Protein AF-A0A9D7FH63-F1 (afdb_monomer)

Sequence (191 aa):
MFSPDSPLLLLQIGNLAITSNSIPSVLAIPAYLVVCIGLTVKNKVFRWSDFGLVLLAALPQVLLMPWVAGGTPSAFSIFMLAWPIMGFMAGYGAWRLAGNKPLQGWPWYRFGLLITLLLVVVDVGGAFMLSPAPGKIWQLGGAGFRDALVCAPPFFMLTFYLYLDCRSPLVFCSKRCRSANRCFYPRVQAD

Secondary structure (DSSP, 8-state):
---TTSPPEEEEETTEEEEGGGHHHHHHHHHHHHHHHHHHHHTT---THHHHHHHHHHHHHHHHHHHHSTT--SS--HHHHHHHHHHHHHHHHHHHHTT--TTTT--HHHHHHHHHHHHHHHHHHHHHHSPPPTT--EESS-SGGG-HHHHHHHHHHHHHHHHH-TTSTTS--SS-EEETTEE--------

Organism: NCBI:txid2954373

Structure (mmCIF, N/CA/C/O backbone):
data_AF-A0A9D7FH63-F1
#
_entry.id   AF-A0A9D7FH63-F1
#
loop_
_atom_site.group_PDB
_atom_site.id
_atom_site.type_symbol
_atom_site.label_atom_id
_atom_site.label_alt_id
_atom_site.label_comp_id
_atom_site.label_asym_id
_atom_site.label_entity_id
_atom_site.label_seq_id
_atom_site.pdbx_PDB_ins_code
_atom_site.Cartn_x
_atom_site.Cartn_y
_atom_site.Cartn_z
_atom_site.occupancy
_atom_site.B_iso_or_equiv
_atom_site.auth_seq_id
_atom_site.auth_comp_id
_atom_site.auth_asym_id
_atom_site.auth_atom_id
_atom_site.pdbx_PDB_model_num
ATOM 1 N N . MET A 1 1 ? 15.798 -12.502 -33.213 1.00 32.31 1 MET A N 1
ATOM 2 C CA . MET A 1 1 ? 15.795 -13.729 -32.391 1.00 32.31 1 MET A CA 1
ATOM 3 C C . MET A 1 1 ? 15.118 -13.366 -31.076 1.00 32.31 1 MET A C 1
ATOM 5 O O . MET A 1 1 ? 15.739 -12.711 -30.254 1.00 32.31 1 MET A O 1
ATOM 9 N N . PHE A 1 2 ? 13.812 -13.616 -30.952 1.00 37.38 2 PHE A N 1
ATOM 10 C CA . PHE A 1 2 ? 13.048 -13.287 -29.743 1.00 37.38 2 PHE A CA 1
ATOM 11 C C . PHE A 1 2 ? 13.198 -14.448 -28.760 1.00 37.38 2 PHE A C 1
ATOM 13 O O . PHE A 1 2 ? 12.815 -15.569 -29.082 1.00 37.38 2 PHE A O 1
ATOM 20 N N . SER A 1 3 ? 13.811 -14.198 -27.603 1.00 41.97 3 SER A N 1
ATOM 21 C CA . SER A 1 3 ? 13.846 -15.181 -26.520 1.00 41.97 3 SER A CA 1
ATOM 22 C C . SER A 1 3 ? 12.437 -15.281 -25.912 1.00 41.97 3 SER A C 1
ATOM 24 O O . SER A 1 3 ? 11.865 -14.230 -25.611 1.00 41.97 3 SER A O 1
ATOM 26 N N . PRO A 1 4 ? 11.865 -16.484 -25.720 1.00 48.75 4 PRO A N 1
ATOM 27 C CA . PRO A 1 4 ? 10.514 -16.672 -25.172 1.00 48.75 4 PRO A CA 1
ATOM 28 C C . PRO A 1 4 ? 10.332 -16.123 -23.742 1.00 48.75 4 PRO A C 1
ATOM 30 O O . PRO A 1 4 ? 9.200 -15.966 -23.298 1.00 48.75 4 PRO A O 1
ATOM 33 N N . ASP A 1 5 ? 11.426 -15.764 -23.062 1.00 56.88 5 ASP A N 1
ATOM 34 C CA . ASP A 1 5 ? 11.436 -15.214 -21.699 1.00 56.88 5 ASP A CA 1
ATOM 35 C C . ASP A 1 5 ? 11.519 -13.677 -21.635 1.00 56.88 5 ASP A C 1
ATOM 37 O O . ASP A 1 5 ? 11.601 -13.094 -20.552 1.00 56.88 5 ASP A O 1
ATOM 41 N N . SER A 1 6 ? 11.544 -12.985 -22.780 1.00 62.78 6 SER A N 1
ATOM 42 C CA . SER A 1 6 ? 11.584 -11.517 -22.795 1.00 62.78 6 SER A CA 1
ATOM 43 C C . SER A 1 6 ? 10.172 -10.946 -22.629 1.00 62.78 6 SER A C 1
ATOM 45 O O . SER A 1 6 ? 9.299 -11.270 -23.437 1.00 62.78 6 SER A O 1
ATOM 47 N N . PRO A 1 7 ? 9.916 -10.104 -21.610 1.00 68.44 7 PRO A N 1
ATOM 48 C CA . PRO A 1 7 ? 8.575 -9.605 -21.350 1.00 68.44 7 PRO A CA 1
ATOM 49 C C . PRO A 1 7 ? 8.069 -8.767 -22.527 1.00 68.44 7 PRO A C 1
ATOM 51 O O . PRO A 1 7 ? 8.770 -7.892 -23.039 1.00 68.44 7 PRO A O 1
ATOM 54 N N . LEU A 1 8 ? 6.837 -9.040 -22.953 1.00 80.75 8 LEU A N 1
ATOM 55 C CA . LEU A 1 8 ? 6.234 -8.389 -24.110 1.00 80.75 8 LEU A CA 1
ATOM 56 C C . LEU A 1 8 ? 5.862 -6.952 -23.732 1.00 80.75 8 LEU A C 1
ATOM 58 O O . LEU A 1 8 ? 5.099 -6.750 -22.789 1.00 80.75 8 LEU A O 1
ATOM 62 N N . LEU A 1 9 ? 6.414 -5.959 -24.431 1.00 82.75 9 LEU A N 1
ATOM 63 C CA . LEU A 1 9 ? 6.090 -4.548 -24.214 1.00 82.75 9 LEU A CA 1
ATOM 64 C C . LEU A 1 9 ? 4.648 -4.283 -24.671 1.00 82.75 9 LEU A C 1
ATOM 66 O O . LEU A 1 9 ? 4.325 -4.485 -25.838 1.00 82.75 9 LEU A O 1
ATOM 70 N N . LEU A 1 10 ? 3.789 -3.842 -23.751 1.00 84.38 10 LEU A N 1
ATOM 71 C CA . LEU A 1 10 ? 2.377 -3.551 -24.020 1.00 84.38 10 LEU A CA 1
ATOM 72 C C . LEU A 1 10 ? 2.145 -2.054 -24.231 1.00 84.38 10 LEU A C 1
ATOM 74 O O . LEU A 1 10 ? 1.406 -1.659 -25.128 1.00 84.38 10 LEU A O 1
ATOM 78 N N . LEU A 1 11 ? 2.765 -1.220 -23.394 1.00 84.94 11 LEU A N 1
ATOM 79 C CA . LEU A 1 11 ? 2.630 0.234 -23.442 1.00 84.94 11 LEU A CA 1
ATOM 80 C C . LEU A 1 11 ? 3.903 0.890 -22.907 1.00 84.94 11 LEU A C 1
ATOM 82 O O . LEU A 1 11 ? 4.494 0.394 -21.951 1.00 84.94 11 LEU A O 1
ATOM 86 N N . GLN A 1 12 ? 4.297 2.026 -23.477 1.00 85.12 12 GLN A N 1
ATOM 87 C CA . GLN A 1 12 ? 5.388 2.849 -22.964 1.00 85.12 12 GLN A CA 1
ATOM 88 C C . GLN A 1 12 ? 4.950 4.313 -22.894 1.00 85.12 12 GLN A C 1
ATOM 90 O O . GLN A 1 12 ? 4.426 4.858 -23.864 1.00 85.12 12 GLN A O 1
ATOM 95 N N . ILE A 1 13 ? 5.172 4.946 -21.744 1.00 81.88 13 ILE A N 1
ATOM 96 C CA . ILE A 1 13 ? 4.893 6.359 -21.487 1.00 81.88 13 ILE A CA 1
ATOM 97 C C . ILE A 1 13 ? 6.171 6.976 -20.912 1.00 81.88 13 ILE A C 1
ATOM 99 O O . ILE A 1 13 ? 6.503 6.785 -19.742 1.00 81.88 13 ILE A O 1
ATOM 103 N N . GLY A 1 14 ? 6.919 7.696 -21.752 1.00 80.25 14 GLY A N 1
ATOM 104 C CA . GLY A 1 14 ? 8.232 8.229 -21.384 1.00 80.25 14 GLY A CA 1
ATOM 105 C C . GLY A 1 14 ? 9.201 7.114 -20.974 1.00 80.25 14 GLY A C 1
ATOM 106 O O . GLY A 1 14 ? 9.468 6.196 -21.752 1.00 80.25 14 GLY A O 1
ATOM 107 N N . ASN A 1 15 ? 9.698 7.189 -19.736 1.00 76.69 15 ASN A N 1
ATOM 108 C CA . ASN A 1 15 ? 10.614 6.203 -19.154 1.00 76.69 15 ASN A CA 1
ATOM 109 C C . ASN A 1 15 ? 9.904 5.021 -18.476 1.00 76.69 15 ASN A C 1
ATOM 111 O O . ASN A 1 15 ? 10.587 4.125 -17.983 1.00 76.69 15 ASN A O 1
ATOM 115 N N . LEU A 1 16 ? 8.567 5.016 -18.431 1.00 79.38 16 LEU A N 1
ATOM 116 C CA . LEU A 1 16 ? 7.765 3.963 -17.817 1.00 79.38 16 LEU A CA 1
ATOM 117 C C . LEU A 1 16 ? 7.218 3.011 -18.883 1.00 79.38 16 LEU A C 1
ATOM 119 O O . LEU A 1 16 ? 6.583 3.439 -19.846 1.00 79.38 16 LEU A O 1
ATOM 123 N N . ALA A 1 17 ? 7.401 1.715 -18.675 1.00 84.69 17 ALA A N 1
ATOM 124 C CA . ALA A 1 17 ? 6.871 0.653 -19.510 1.00 84.69 17 ALA A CA 1
ATOM 125 C C . ALA A 1 17 ? 5.908 -0.249 -18.737 1.00 84.69 17 ALA A C 1
ATOM 127 O O . ALA A 1 17 ? 6.113 -0.584 -17.571 1.00 84.69 17 ALA A O 1
ATOM 128 N N . ILE A 1 18 ? 4.863 -0.686 -19.425 1.00 84.06 18 ILE A N 1
ATOM 129 C CA . ILE A 1 18 ? 3.970 -1.759 -19.010 1.00 84.06 18 ILE A CA 1
ATOM 130 C C . ILE A 1 18 ? 4.295 -2.940 -19.910 1.00 84.06 18 ILE A C 1
ATOM 132 O O . ILE A 1 18 ? 4.241 -2.828 -21.137 1.00 84.06 18 ILE A O 1
ATOM 136 N N . THR A 1 19 ? 4.630 -4.074 -19.307 1.00 86.19 19 THR A N 1
ATOM 137 C CA . THR A 1 19 ? 4.929 -5.303 -20.049 1.00 86.19 19 THR A CA 1
ATOM 138 C C . THR A 1 19 ? 4.001 -6.440 -19.631 1.00 86.19 19 THR A C 1
ATOM 140 O O . THR A 1 19 ? 3.184 -6.284 -18.721 1.00 86.19 19 THR A O 1
ATOM 143 N N . SER A 1 20 ? 4.148 -7.618 -20.236 1.00 83.81 20 SER A N 1
ATOM 144 C CA . SER A 1 20 ? 3.476 -8.844 -19.787 1.00 83.81 20 SER A CA 1
ATOM 145 C C . SER A 1 20 ? 3.689 -9.134 -18.293 1.00 83.81 20 SER A C 1
ATOM 147 O O . SER A 1 20 ? 2.774 -9.607 -17.622 1.00 83.81 20 SER A O 1
ATOM 149 N N . ASN A 1 21 ? 4.850 -8.775 -17.735 1.00 83.12 21 ASN A N 1
ATOM 150 C CA . ASN A 1 21 ? 5.145 -8.943 -16.308 1.00 83.12 21 ASN A CA 1
ATOM 151 C C . ASN A 1 21 ? 4.436 -7.911 -15.416 1.00 83.12 21 ASN A C 1
ATOM 153 O O . ASN A 1 21 ? 4.384 -8.095 -14.202 1.00 83.12 21 ASN A O 1
ATOM 157 N N . SER A 1 22 ? 3.881 -6.847 -15.997 1.00 83.56 22 SER A N 1
ATOM 158 C CA . SER A 1 22 ? 3.072 -5.844 -15.298 1.00 83.56 22 SER A CA 1
ATOM 159 C C . SER A 1 22 ? 1.592 -6.233 -15.215 1.00 83.56 22 SER A C 1
ATOM 161 O O . SER A 1 22 ? 0.865 -5.642 -14.421 1.00 83.56 22 SER A O 1
ATOM 163 N N . ILE A 1 23 ? 1.131 -7.226 -15.995 1.00 86.50 23 ILE A N 1
ATOM 164 C CA . ILE A 1 23 ? -0.287 -7.635 -16.044 1.00 86.50 23 ILE A CA 1
ATOM 165 C C . ILE A 1 23 ? -0.846 -7.949 -14.646 1.00 86.50 23 ILE A C 1
ATOM 167 O O . ILE A 1 23 ? -1.906 -7.411 -14.317 1.00 86.50 23 ILE A O 1
ATOM 171 N N . PRO A 1 24 ? -0.168 -8.740 -13.785 1.00 87.25 24 PRO A N 1
ATOM 172 C CA . PRO A 1 24 ? -0.674 -9.007 -12.441 1.00 87.25 24 PRO A CA 1
ATOM 173 C C . PRO A 1 24 ? -0.893 -7.727 -11.626 1.00 87.25 24 PRO A C 1
ATOM 175 O O . PRO A 1 24 ? -1.954 -7.569 -11.027 1.00 87.25 24 PRO A O 1
ATOM 178 N N . SER A 1 25 ? 0.054 -6.783 -11.651 1.00 86.94 25 SER A N 1
ATOM 179 C CA . SER A 1 25 ? -0.054 -5.507 -10.928 1.00 86.94 25 SER A CA 1
ATOM 180 C C . SER A 1 25 ? -1.165 -4.620 -11.501 1.00 86.94 25 SER A C 1
ATOM 182 O O . SER A 1 25 ? -1.972 -4.082 -10.741 1.00 86.94 25 SER A O 1
ATOM 184 N N . VAL A 1 26 ? -1.264 -4.522 -12.832 1.00 87.31 26 VAL A N 1
ATOM 185 C CA . VAL A 1 26 ? -2.288 -3.730 -13.540 1.00 87.31 26 VAL A CA 1
ATOM 186 C C . VAL A 1 26 ? -3.706 -4.234 -13.253 1.00 87.31 26 VAL A C 1
ATOM 188 O O . VAL A 1 26 ? -4.635 -3.433 -13.243 1.00 87.31 26 VAL A O 1
ATOM 191 N N . LEU A 1 27 ? -3.887 -5.528 -12.975 1.00 90.06 27 LEU A N 1
ATOM 192 C CA . LEU A 1 27 ? -5.182 -6.092 -12.576 1.00 90.06 27 LEU A CA 1
ATOM 193 C C . LEU A 1 27 ? -5.425 -6.015 -11.060 1.00 90.06 27 LEU A C 1
ATOM 195 O O . LEU A 1 27 ? -6.537 -5.702 -10.626 1.00 90.06 27 LEU A O 1
ATOM 199 N N . ALA A 1 28 ? -4.400 -6.281 -10.248 1.00 90.44 28 ALA A N 1
ATOM 200 C CA . ALA A 1 28 ? -4.517 -6.320 -8.793 1.00 90.44 28 ALA A CA 1
ATOM 201 C C . ALA A 1 28 ? -4.785 -4.934 -8.190 1.00 90.44 28 ALA A C 1
ATOM 203 O O . ALA A 1 28 ? -5.669 -4.798 -7.343 1.00 90.44 28 ALA A O 1
ATOM 204 N N . ILE A 1 29 ? -4.076 -3.893 -8.650 1.00 91.75 29 ILE A N 1
ATOM 205 C CA . ILE A 1 29 ? -4.220 -2.532 -8.114 1.00 91.75 29 ILE A CA 1
ATOM 206 C C . ILE A 1 29 ? -5.669 -2.027 -8.234 1.00 91.75 29 ILE A C 1
ATOM 208 O O . ILE A 1 29 ? -6.239 -1.661 -7.201 1.00 91.75 29 ILE A O 1
ATOM 212 N N . PRO A 1 30 ? -6.316 -2.021 -9.422 1.00 92.88 30 PRO A N 1
ATOM 213 C CA . PRO A 1 30 ? -7.704 -1.584 -9.536 1.00 92.88 30 PRO A CA 1
ATOM 214 C C . PRO A 1 30 ? -8.651 -2.418 -8.677 1.00 92.88 30 PRO A C 1
ATOM 216 O O . PRO A 1 30 ? -9.538 -1.852 -8.044 1.00 92.88 30 PRO A O 1
ATOM 219 N N . ALA A 1 31 ? -8.446 -3.737 -8.594 1.00 93.75 31 ALA A N 1
ATOM 220 C CA . ALA A 1 31 ? -9.272 -4.600 -7.755 1.00 93.75 31 ALA A CA 1
ATOM 221 C C . ALA A 1 31 ? -9.183 -4.203 -6.271 1.00 93.75 31 ALA A C 1
ATOM 223 O O . ALA A 1 31 ? -10.213 -4.018 -5.615 1.00 93.75 31 ALA A O 1
ATOM 224 N N . TYR A 1 32 ? -7.971 -3.995 -5.747 1.00 93.75 32 TYR A N 1
ATOM 225 C CA . TYR A 1 32 ? -7.765 -3.546 -4.367 1.00 93.75 32 TYR A CA 1
ATOM 226 C C . TYR A 1 32 ? -8.372 -2.168 -4.117 1.00 93.75 32 TYR A C 1
ATOM 228 O O . TYR A 1 32 ? -9.055 -1.978 -3.106 1.00 93.75 32 TYR A O 1
ATOM 236 N N . LEU A 1 33 ? -8.175 -1.223 -5.041 1.00 94.31 33 LEU A N 1
ATOM 237 C CA . LEU A 1 33 ? -8.741 0.119 -4.936 1.00 94.31 33 LEU A CA 1
ATOM 238 C C . LEU A 1 33 ? -10.269 0.079 -4.939 1.00 94.31 33 LEU A C 1
ATOM 240 O O . LEU A 1 33 ? -10.877 0.678 -4.059 1.00 94.31 33 LEU A O 1
ATOM 244 N N . VAL A 1 34 ? -10.902 -0.664 -5.848 1.00 95.62 34 VAL A N 1
ATOM 245 C CA . VAL A 1 34 ? -12.369 -0.780 -5.916 1.00 95.62 34 VAL A CA 1
ATOM 246 C C . VAL A 1 34 ? -12.935 -1.366 -4.625 1.00 95.62 34 VAL A C 1
ATOM 248 O O . VAL A 1 34 ? -13.874 -0.803 -4.059 1.00 95.62 34 VAL A O 1
ATOM 251 N N . VAL A 1 35 ? -12.347 -2.450 -4.112 1.00 94.69 35 VAL A N 1
ATOM 252 C CA . VAL A 1 35 ? -12.802 -3.076 -2.861 1.00 94.69 35 VAL A CA 1
ATOM 253 C C . VAL A 1 35 ? -12.627 -2.121 -1.680 1.00 94.69 35 VAL A C 1
ATOM 255 O O . VAL A 1 35 ? -13.570 -1.895 -0.916 1.00 94.69 35 VAL A O 1
ATOM 258 N N . CYS A 1 36 ? -11.446 -1.520 -1.530 1.00 94.25 36 CYS A N 1
ATOM 259 C CA . CYS A 1 36 ? -11.160 -0.646 -0.399 1.00 94.25 36 CYS A CA 1
ATOM 260 C C . CYS A 1 36 ? -11.975 0.655 -0.463 1.00 94.25 36 CYS A C 1
ATOM 262 O O . CYS A 1 36 ? -12.589 1.039 0.534 1.00 94.25 36 CYS A O 1
ATOM 264 N N . ILE A 1 37 ? -12.063 1.308 -1.627 1.00 94.44 37 ILE A N 1
ATOM 265 C CA . ILE A 1 37 ? -12.897 2.501 -1.837 1.00 94.44 37 ILE A CA 1
ATOM 266 C C . ILE A 1 37 ? -14.366 2.159 -1.577 1.00 94.44 37 ILE A C 1
ATOM 268 O O . ILE A 1 37 ? -15.006 2.827 -0.768 1.00 94.44 37 ILE A O 1
ATOM 272 N N . GLY A 1 38 ? -14.886 1.077 -2.161 1.00 95.19 38 GLY A N 1
ATOM 273 C CA . GLY A 1 38 ? -16.269 0.647 -1.950 1.00 95.19 38 GLY A CA 1
ATOM 274 C C . GLY A 1 38 ? -16.595 0.437 -0.469 1.00 95.19 38 GLY A C 1
ATOM 275 O O . GLY A 1 38 ? -17.613 0.928 0.022 1.00 95.19 38 GLY A O 1
ATOM 276 N N . LEU A 1 39 ? -15.699 -0.208 0.285 1.00 92.56 39 LEU A N 1
ATOM 277 C CA . LEU A 1 39 ? -15.862 -0.392 1.729 1.00 92.56 39 LEU A CA 1
ATOM 278 C C . LEU A 1 39 ? -15.706 0.913 2.525 1.00 92.56 39 LEU A C 1
ATOM 280 O O . LEU A 1 39 ? -16.451 1.117 3.488 1.00 92.56 39 LEU A O 1
ATOM 284 N N . THR A 1 40 ? -14.782 1.806 2.154 1.00 92.06 40 THR A N 1
ATOM 285 C CA . THR A 1 40 ? -14.630 3.108 2.833 1.00 92.06 40 THR A CA 1
ATOM 286 C C . THR A 1 40 ? -15.830 4.024 2.617 1.00 92.06 40 THR A C 1
ATOM 288 O O . THR A 1 40 ? -16.279 4.658 3.575 1.00 92.06 40 THR A O 1
ATOM 291 N N . VAL A 1 41 ? -16.395 4.047 1.409 1.00 92.94 41 VAL A N 1
ATOM 292 C CA . VAL A 1 41 ? -17.600 4.814 1.071 1.00 92.94 41 VAL A CA 1
ATOM 293 C C . VAL A 1 41 ? -18.823 4.214 1.760 1.00 92.94 41 VAL A C 1
ATOM 295 O O . VAL A 1 41 ? -19.516 4.926 2.488 1.00 92.94 41 VAL A O 1
ATOM 298 N N . LYS A 1 42 ? -19.040 2.895 1.636 1.00 93.12 42 LYS A N 1
ATOM 299 C CA . LYS A 1 42 ? -20.163 2.184 2.280 1.00 93.12 42 LYS A CA 1
ATOM 300 C C . LYS A 1 42 ? -20.220 2.437 3.788 1.00 93.12 42 LYS A C 1
ATOM 302 O O . LYS A 1 42 ? -21.299 2.621 4.342 1.00 93.12 42 LYS A O 1
ATOM 307 N N . ASN A 1 43 ? -19.064 2.457 4.450 1.00 88.62 43 ASN A N 1
ATOM 308 C CA . ASN A 1 43 ? -18.970 2.654 5.896 1.00 88.62 43 ASN A CA 1
ATOM 309 C C . ASN A 1 43 ? -18.737 4.119 6.311 1.00 88.62 43 ASN A C 1
ATOM 311 O O . ASN A 1 43 ? -18.511 4.372 7.493 1.00 88.62 43 ASN A O 1
ATOM 315 N N . LYS A 1 44 ? -18.793 5.078 5.372 1.00 88.38 44 LYS A N 1
ATOM 316 C CA . LYS A 1 44 ? -18.622 6.525 5.615 1.00 88.38 44 LYS A CA 1
ATOM 317 C C . LYS A 1 44 ? -17.315 6.893 6.333 1.00 88.38 44 LYS A C 1
ATOM 319 O O . LYS A 1 44 ? -17.282 7.791 7.170 1.00 88.38 44 LYS A O 1
ATOM 324 N N . VAL A 1 45 ? -16.229 6.194 6.014 1.00 89.62 45 VAL A N 1
ATOM 325 C CA . VAL A 1 45 ? -14.889 6.468 6.566 1.00 89.62 45 VAL A CA 1
ATOM 326 C C . VAL A 1 45 ? -13.903 7.000 5.527 1.00 89.62 45 VAL A C 1
ATOM 328 O O . VAL A 1 45 ? -12.758 7.267 5.881 1.00 89.62 45 VAL A O 1
ATOM 331 N N . PHE A 1 46 ? -14.328 7.149 4.270 1.00 88.56 46 PHE A N 1
ATOM 332 C CA . PHE A 1 46 ? -13.536 7.799 3.228 1.00 88.56 46 PHE A CA 1
ATOM 333 C C . PHE A 1 46 ? -13.283 9.267 3.587 1.00 88.56 46 PHE A C 1
ATOM 335 O O . PHE A 1 46 ? -14.212 9.980 3.977 1.00 88.56 46 PHE A O 1
ATOM 342 N N . ARG A 1 47 ? -12.036 9.728 3.463 1.00 89.50 47 ARG A N 1
ATOM 343 C CA . ARG A 1 47 ? -11.665 11.119 3.738 1.00 89.50 47 ARG A CA 1
ATOM 344 C C . ARG A 1 47 ? -10.752 11.642 2.644 1.00 89.50 47 ARG A C 1
ATOM 346 O O . ARG A 1 47 ? -9.722 11.047 2.379 1.00 89.50 47 ARG A O 1
ATOM 353 N N . TRP A 1 48 ? -11.053 12.811 2.088 1.00 89.25 48 TRP A N 1
ATOM 354 C CA . TRP A 1 48 ? -10.171 13.463 1.110 1.00 89.25 48 TRP A CA 1
ATOM 355 C C . TRP A 1 48 ? -8.780 13.787 1.671 1.00 89.25 48 TRP A C 1
ATOM 357 O O . TRP A 1 48 ? -7.795 13.747 0.941 1.00 89.25 48 TRP A O 1
ATOM 367 N N . SER A 1 49 ? -8.677 14.018 2.985 1.00 90.38 49 SER A N 1
ATOM 368 C CA . SER A 1 49 ? -7.394 14.177 3.681 1.00 90.38 49 SER A CA 1
ATOM 369 C C . SER A 1 49 ? -6.465 12.965 3.535 1.00 90.38 49 SER A C 1
ATOM 371 O O . SER A 1 49 ? -5.259 13.102 3.718 1.00 90.38 49 SER A O 1
ATOM 373 N N . ASP A 1 50 ? -7.008 11.786 3.215 1.00 89.94 50 ASP A N 1
ATOM 374 C CA . ASP A 1 50 ? -6.234 10.557 3.032 1.00 89.94 50 ASP A CA 1
ATOM 375 C C . ASP A 1 50 ? -5.277 10.676 1.838 1.00 89.94 50 ASP A C 1
ATOM 377 O O . ASP A 1 50 ? -4.154 10.189 1.921 1.00 89.94 50 ASP A O 1
ATOM 381 N N . PHE A 1 51 ? -5.643 11.414 0.783 1.00 90.19 51 PHE A N 1
ATOM 382 C CA . PHE A 1 51 ? -4.728 11.694 -0.330 1.00 90.19 51 PHE A CA 1
ATOM 383 C C . PHE A 1 51 ? -3.536 12.547 0.106 1.00 90.19 51 PHE A C 1
ATOM 385 O O . PHE A 1 51 ? -2.402 12.244 -0.254 1.00 90.19 51 PHE A O 1
ATOM 392 N N . GLY A 1 52 ? -3.770 13.572 0.932 1.00 91.62 52 GLY A N 1
ATOM 393 C CA . GLY A 1 52 ? -2.689 14.376 1.506 1.00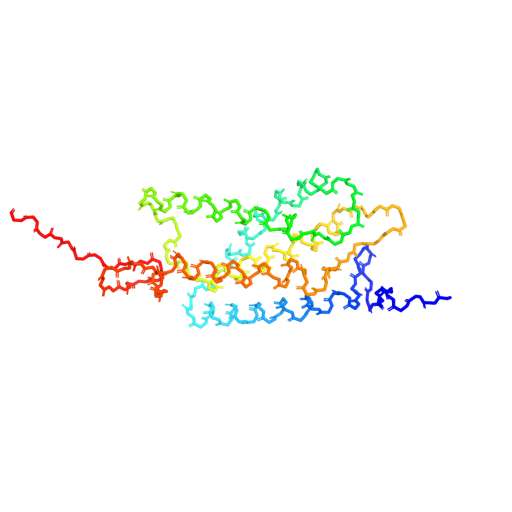 91.62 52 GLY A CA 1
ATOM 394 C C . GLY A 1 52 ? -1.743 13.530 2.360 1.00 91.62 52 GLY A C 1
ATOM 395 O O . GLY A 1 52 ? -0.529 13.667 2.252 1.00 91.62 52 GLY A O 1
ATOM 396 N N . LEU A 1 53 ? -2.288 12.596 3.146 1.00 90.38 53 LEU A N 1
ATOM 397 C CA . LEU A 1 53 ? -1.494 11.664 3.947 1.00 90.38 53 LEU A CA 1
ATOM 398 C C . LEU A 1 53 ? -0.652 10.721 3.076 1.00 90.38 53 LEU A C 1
ATOM 400 O O . LEU A 1 53 ? 0.518 10.508 3.384 1.00 90.38 53 LEU A O 1
ATOM 404 N N . VAL A 1 54 ? -1.217 10.198 1.982 1.00 92.44 54 VAL A N 1
ATOM 405 C CA . VAL A 1 54 ? -0.473 9.378 1.011 1.00 92.44 54 VAL A CA 1
ATOM 406 C C . VAL A 1 54 ? 0.676 10.170 0.401 1.00 92.44 54 VAL A C 1
ATOM 408 O O . VAL A 1 54 ? 1.796 9.673 0.379 1.00 92.44 54 VAL A O 1
ATOM 411 N N . LEU A 1 55 ? 0.429 11.399 -0.056 1.00 90.38 55 LEU A N 1
ATOM 412 C CA . LEU A 1 55 ? 1.465 12.230 -0.674 1.00 90.38 55 LEU A CA 1
ATOM 413 C C . LEU A 1 55 ? 2.585 12.577 0.315 1.00 90.38 55 LEU A C 1
ATOM 415 O O . LEU A 1 55 ? 3.761 12.460 -0.027 1.00 90.38 55 LEU A O 1
ATOM 419 N N . LEU A 1 56 ? 2.230 12.937 1.552 1.00 90.19 56 LEU A N 1
ATOM 420 C CA . LEU A 1 56 ? 3.202 13.209 2.615 1.00 90.19 56 LEU A CA 1
ATOM 421 C C . LEU A 1 56 ? 4.041 11.975 2.964 1.00 90.19 56 LEU A C 1
ATOM 423 O O . LEU A 1 56 ? 5.236 12.108 3.211 1.00 90.19 56 LEU A O 1
ATOM 427 N N . ALA A 1 57 ? 3.438 10.784 2.970 1.00 88.69 57 ALA A N 1
ATOM 428 C CA . ALA A 1 57 ? 4.148 9.532 3.223 1.00 88.69 57 ALA A CA 1
ATOM 429 C C . ALA A 1 57 ? 5.007 9.082 2.026 1.00 88.69 57 ALA A C 1
ATOM 431 O O . ALA A 1 57 ? 6.083 8.521 2.224 1.00 88.69 57 ALA A O 1
ATOM 432 N N . ALA A 1 58 ? 4.559 9.347 0.796 1.00 89.06 58 ALA A N 1
ATOM 433 C CA . ALA A 1 58 ? 5.265 8.976 -0.427 1.00 89.06 58 ALA A CA 1
ATOM 434 C C . ALA A 1 58 ? 6.515 9.831 -0.662 1.00 89.06 58 ALA A C 1
ATOM 436 O O . ALA A 1 58 ? 7.536 9.313 -1.110 1.00 89.06 5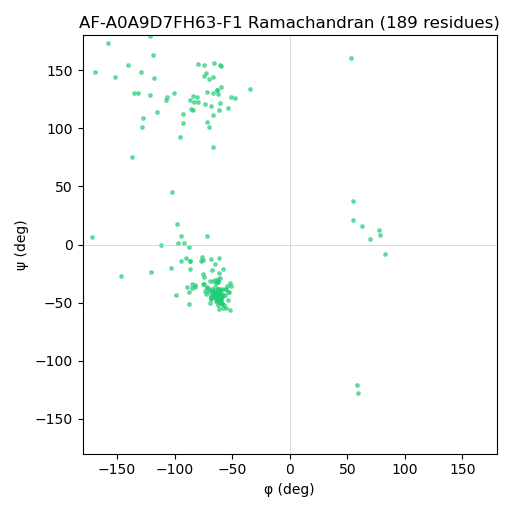8 ALA A O 1
ATOM 437 N N . LEU A 1 59 ? 6.452 11.126 -0.338 1.00 85.38 59 LEU A N 1
ATOM 438 C CA . LEU A 1 59 ? 7.532 12.082 -0.586 1.00 85.38 59 LEU A CA 1
ATOM 439 C C . LEU A 1 59 ? 8.907 11.627 -0.051 1.00 85.38 59 LEU A C 1
ATOM 441 O O . LEU A 1 59 ? 9.835 11.533 -0.854 1.00 85.38 59 LEU A O 1
ATOM 445 N N . PRO A 1 60 ? 9.084 11.304 1.248 1.00 83.06 60 PRO A N 1
ATOM 446 C CA . PRO A 1 60 ? 10.381 10.854 1.750 1.00 83.06 60 PRO A CA 1
ATOM 447 C C . PRO A 1 60 ? 10.818 9.539 1.099 1.00 83.06 60 PRO A C 1
ATOM 449 O O . PRO A 1 60 ? 12.005 9.329 0.876 1.00 83.06 60 PRO A O 1
ATOM 452 N N . GLN A 1 61 ? 9.872 8.665 0.756 1.00 84.50 61 GLN A N 1
ATOM 453 C CA . GLN A 1 61 ? 10.177 7.377 0.151 1.00 84.50 61 GLN A CA 1
ATOM 454 C C . GLN A 1 61 ? 10.740 7.544 -1.266 1.00 84.50 61 GLN A C 1
ATOM 456 O O . GLN A 1 61 ? 11.782 6.968 -1.569 1.00 84.50 61 GLN A O 1
ATOM 461 N N . VAL A 1 62 ? 10.118 8.387 -2.096 1.00 80.44 62 VAL A N 1
ATOM 462 C CA . VAL A 1 62 ? 10.604 8.701 -3.450 1.00 80.44 62 VAL A CA 1
ATOM 463 C C . VAL A 1 62 ? 11.949 9.436 -3.403 1.00 80.44 62 VAL A C 1
ATOM 465 O O . VAL A 1 62 ? 12.849 9.113 -4.172 1.00 80.44 62 VAL A O 1
ATOM 468 N N . LEU A 1 63 ? 12.141 10.367 -2.461 1.00 80.19 63 LEU A N 1
ATOM 469 C CA . LEU A 1 63 ? 13.408 11.098 -2.311 1.00 80.19 63 LEU A CA 1
ATOM 470 C C . LEU A 1 63 ? 14.577 10.211 -1.859 1.00 80.19 63 LEU A C 1
ATOM 472 O O . LEU A 1 63 ? 15.725 10.471 -2.217 1.00 80.19 63 LEU A O 1
ATOM 476 N N . LEU A 1 64 ? 14.300 9.167 -1.077 1.00 77.56 64 LEU A N 1
ATOM 477 C CA . LEU A 1 64 ? 15.314 8.224 -0.601 1.00 77.56 64 LEU A CA 1
ATOM 478 C C . LEU A 1 64 ? 15.583 7.084 -1.593 1.00 77.56 64 LEU A C 1
ATOM 480 O O . LEU A 1 64 ? 16.604 6.408 -1.469 1.00 77.56 64 LEU A O 1
ATOM 484 N N . MET A 1 65 ? 14.728 6.880 -2.603 1.00 74.50 65 MET A N 1
ATOM 485 C CA . MET A 1 65 ? 14.908 5.815 -3.596 1.00 74.50 65 MET A CA 1
ATOM 486 C C . MET A 1 65 ? 16.282 5.794 -4.288 1.00 74.50 65 MET A C 1
ATOM 488 O O . MET A 1 65 ? 16.809 4.692 -4.414 1.00 74.50 65 MET A O 1
ATOM 492 N N . PRO A 1 66 ? 16.915 6.918 -4.693 1.00 70.88 66 PRO A N 1
ATOM 493 C CA . PRO A 1 66 ? 18.260 6.887 -5.280 1.00 70.88 66 PRO A CA 1
ATOM 494 C C . PRO A 1 66 ? 19.302 6.206 -4.385 1.00 70.88 66 PRO A C 1
ATOM 496 O O . PRO A 1 66 ? 20.158 5.469 -4.868 1.00 70.88 66 PRO A O 1
ATOM 499 N N . TRP A 1 67 ? 19.205 6.439 -3.074 1.00 67.19 67 TRP A N 1
ATOM 500 C CA . TRP A 1 67 ? 20.130 5.914 -2.071 1.00 67.19 67 TRP A CA 1
ATOM 501 C C . TRP A 1 67 ? 19.884 4.432 -1.792 1.00 67.19 67 TRP A C 1
ATOM 503 O O . TRP A 1 67 ? 20.822 3.680 -1.543 1.00 67.19 67 TRP A O 1
ATOM 513 N N . VAL A 1 68 ? 18.620 4.009 -1.851 1.00 65.31 68 VAL A N 1
ATOM 514 C CA . VAL A 1 68 ? 18.205 2.633 -1.551 1.00 65.31 68 VAL A CA 1
ATOM 515 C C . VAL A 1 68 ? 18.336 1.720 -2.775 1.00 65.31 68 VAL A C 1
ATOM 517 O O . VAL A 1 68 ? 18.676 0.551 -2.626 1.00 65.31 68 VAL A O 1
ATOM 520 N N . ALA A 1 69 ? 18.106 2.234 -3.986 1.00 60.78 69 ALA A N 1
ATOM 521 C CA . ALA A 1 69 ? 18.084 1.447 -5.221 1.00 60.78 69 ALA A CA 1
ATOM 522 C C . ALA A 1 69 ? 19.475 1.036 -5.740 1.00 60.78 69 ALA A C 1
ATOM 524 O O . ALA A 1 69 ? 19.558 0.231 -6.670 1.00 60.78 69 ALA A O 1
ATOM 525 N N . GLY A 1 70 ? 20.561 1.584 -5.176 1.00 54.12 70 GLY A N 1
ATOM 526 C CA . GLY A 1 70 ? 21.942 1.186 -5.482 1.00 54.12 70 GLY A CA 1
ATOM 527 C C . GLY A 1 70 ? 22.321 1.240 -6.969 1.00 54.12 70 GLY A C 1
ATOM 528 O O . GLY A 1 70 ? 23.236 0.542 -7.393 1.00 54.12 70 GLY A O 1
ATOM 529 N N . GLY A 1 71 ? 21.588 2.005 -7.787 1.00 49.94 71 GLY A N 1
ATOM 530 C CA . GLY A 1 71 ? 21.768 2.058 -9.241 1.00 49.94 71 GLY A CA 1
ATOM 531 C C . GLY A 1 71 ? 21.344 0.797 -10.010 1.00 49.94 71 GLY A C 1
ATOM 532 O O . GLY A 1 71 ? 21.535 0.750 -11.225 1.00 49.94 71 GLY A O 1
ATOM 533 N N . THR A 1 72 ? 20.762 -0.221 -9.362 1.00 48.22 72 THR A N 1
ATOM 534 C CA . THR A 1 72 ? 20.297 -1.432 -10.058 1.00 48.22 72 THR A CA 1
ATOM 535 C C . THR A 1 72 ? 18.897 -1.232 -10.647 1.00 48.22 72 THR A C 1
ATOM 537 O O . THR A 1 72 ? 17.940 -1.069 -9.893 1.00 48.22 72 THR A O 1
ATOM 540 N N . PRO A 1 73 ? 18.731 -1.266 -11.982 1.00 48.06 73 PRO A N 1
ATOM 541 C CA . PRO A 1 73 ? 17.449 -1.050 -12.633 1.00 48.06 73 PRO A CA 1
ATOM 542 C C . PRO A 1 73 ? 16.825 -2.416 -12.893 1.00 48.06 73 PRO A C 1
ATOM 544 O O . PRO A 1 73 ? 17.111 -3.088 -13.891 1.00 48.06 73 PRO A O 1
ATOM 547 N N . SER A 1 74 ? 16.020 -2.828 -11.930 1.00 51.50 74 SER A N 1
ATOM 548 C CA . SER A 1 74 ? 14.997 -3.862 -12.028 1.00 51.50 74 SER A CA 1
ATOM 549 C C . SER A 1 74 ? 13.802 -3.358 -11.225 1.00 51.50 74 SER A C 1
ATOM 551 O O . SER A 1 74 ? 13.999 -2.534 -10.331 1.00 51.50 74 SER A O 1
ATOM 553 N N . ALA A 1 75 ? 12.592 -3.823 -11.553 1.00 53.03 75 ALA A N 1
ATOM 554 C CA . ALA A 1 75 ? 11.361 -3.507 -10.827 1.00 53.03 75 ALA A CA 1
ATOM 555 C C . ALA A 1 75 ? 11.614 -3.369 -9.321 1.00 53.03 75 ALA A C 1
ATOM 557 O O . ALA A 1 75 ? 12.331 -4.196 -8.742 1.00 53.03 75 ALA A O 1
ATOM 558 N N . PHE A 1 76 ? 11.074 -2.312 -8.711 1.00 59.69 76 PHE A N 1
ATOM 559 C CA . PHE A 1 76 ? 11.311 -2.043 -7.301 1.00 59.69 76 PHE A CA 1
ATOM 560 C C . PHE A 1 76 ? 10.957 -3.290 -6.494 1.00 59.69 76 PHE A C 1
ATOM 562 O O . PHE A 1 76 ? 9.825 -3.777 -6.516 1.00 59.69 76 PHE A O 1
ATOM 569 N N . SER A 1 77 ? 11.961 -3.858 -5.823 1.00 64.25 77 SER A N 1
ATOM 570 C CA . SER A 1 77 ? 11.743 -5.083 -5.065 1.00 64.25 77 SER A CA 1
ATOM 571 C C . SER A 1 77 ? 10.671 -4.849 -4.000 1.00 64.25 77 SER A C 1
ATOM 573 O O . SER A 1 77 ? 10.504 -3.733 -3.498 1.00 64.25 77 SER A O 1
ATOM 575 N N . ILE A 1 78 ? 9.980 -5.919 -3.597 1.00 64.75 78 ILE A N 1
ATOM 576 C CA . ILE A 1 78 ? 9.013 -5.855 -2.494 1.00 64.75 78 ILE A CA 1
ATOM 577 C C . ILE A 1 78 ? 9.617 -5.210 -1.249 1.00 64.75 78 ILE A C 1
ATOM 579 O O . ILE A 1 78 ? 8.953 -4.428 -0.583 1.00 64.75 78 ILE A O 1
ATOM 583 N N . PHE A 1 79 ? 10.903 -5.443 -0.992 1.00 65.69 79 PHE A N 1
ATOM 584 C CA . PHE A 1 79 ? 11.616 -4.816 0.108 1.00 65.69 79 PHE A CA 1
ATOM 585 C C . PHE A 1 79 ? 11.764 -3.303 -0.089 1.00 65.69 79 PHE A C 1
ATOM 587 O O . PHE A 1 79 ? 11.497 -2.561 0.846 1.00 65.69 79 PHE A O 1
ATOM 594 N N . MET A 1 80 ? 12.092 -2.819 -1.290 1.00 70.25 80 MET A N 1
ATOM 595 C CA . MET A 1 80 ? 12.242 -1.381 -1.564 1.00 70.25 80 MET A CA 1
ATOM 596 C C . MET A 1 80 ? 10.925 -0.601 -1.490 1.00 70.25 80 MET A C 1
ATOM 598 O O . MET A 1 80 ? 10.907 0.519 -0.974 1.00 70.25 80 MET A O 1
ATOM 602 N N . LEU A 1 81 ? 9.819 -1.178 -1.965 1.00 77.00 81 LEU A N 1
ATOM 603 C CA . LEU A 1 81 ? 8.521 -0.499 -1.907 1.00 77.00 81 LEU A CA 1
ATOM 604 C C . LEU A 1 81 ? 7.836 -0.657 -0.542 1.00 77.00 81 LEU A C 1
ATOM 606 O O . LEU A 1 81 ? 7.166 0.262 -0.073 1.00 77.00 81 LEU A O 1
ATOM 610 N N . ALA A 1 82 ? 7.996 -1.807 0.116 1.00 78.44 82 ALA A N 1
ATOM 611 C CA . ALA A 1 82 ? 7.260 -2.121 1.336 1.00 78.44 82 ALA A CA 1
ATOM 612 C C . ALA A 1 82 ? 8.001 -1.772 2.636 1.00 78.44 82 ALA A C 1
ATOM 614 O O . ALA A 1 82 ? 7.353 -1.754 3.684 1.00 78.44 82 ALA A O 1
ATOM 615 N N . TRP A 1 83 ? 9.315 -1.499 2.626 1.00 80.38 83 TRP A N 1
ATOM 616 C CA . TRP A 1 83 ? 10.068 -1.304 3.878 1.00 80.38 83 TRP A CA 1
ATOM 617 C C . TRP A 1 83 ? 9.520 -0.202 4.796 1.00 80.38 83 TRP A C 1
ATOM 619 O O . TRP A 1 83 ? 9.473 -0.462 6.002 1.00 80.38 83 TRP A O 1
ATOM 629 N N . PRO A 1 84 ? 9.024 0.965 4.328 1.00 81.06 84 PRO A N 1
ATOM 630 C CA . PRO A 1 84 ? 8.493 1.970 5.250 1.00 81.06 84 PRO A CA 1
ATOM 631 C C . PRO A 1 84 ? 7.192 1.511 5.888 1.00 81.06 84 PRO A C 1
ATOM 633 O O . PRO A 1 84 ? 6.922 1.816 7.045 1.00 81.06 84 PRO A O 1
ATOM 636 N N . ILE A 1 85 ? 6.406 0.719 5.156 1.00 86.94 85 ILE A N 1
ATOM 637 C CA . ILE A 1 85 ? 5.174 0.124 5.666 1.00 86.94 85 ILE A CA 1
ATOM 638 C C . ILE A 1 85 ? 5.510 -0.958 6.696 1.00 86.94 85 ILE A C 1
ATOM 640 O O . ILE A 1 85 ? 4.872 -1.014 7.745 1.00 86.94 85 ILE A O 1
ATOM 644 N N . MET A 1 86 ? 6.542 -1.775 6.458 1.00 85.75 86 MET A N 1
ATOM 645 C CA . MET A 1 86 ? 7.029 -2.741 7.450 1.00 85.75 86 MET A CA 1
ATOM 646 C C . MET A 1 86 ? 7.528 -2.042 8.719 1.00 85.75 86 MET A C 1
ATOM 648 O O . MET A 1 86 ? 7.137 -2.432 9.818 1.00 85.75 86 MET A O 1
ATOM 652 N N . GLY A 1 87 ? 8.326 -0.979 8.576 1.00 86.12 87 GLY A N 1
ATOM 653 C CA . GLY A 1 87 ? 8.796 -0.163 9.698 1.00 86.12 87 GLY A CA 1
ATOM 654 C C . GLY A 1 87 ? 7.641 0.465 10.478 1.00 86.12 87 GLY A C 1
ATOM 655 O O . GLY A 1 87 ? 7.603 0.383 11.706 1.00 86.12 87 GLY A O 1
ATOM 656 N N . PHE A 1 88 ? 6.643 1.003 9.772 1.00 87.56 88 PHE A N 1
ATOM 657 C CA . PHE A 1 88 ? 5.412 1.503 10.379 1.00 87.56 88 PHE A CA 1
ATOM 658 C C . PHE A 1 88 ? 4.658 0.410 11.143 1.00 87.56 88 PHE A C 1
ATOM 660 O O . PHE A 1 88 ? 4.247 0.640 12.276 1.00 87.56 88 PHE A O 1
ATOM 667 N N . MET A 1 89 ? 4.489 -0.780 10.562 1.00 86.25 89 MET A N 1
ATOM 668 C CA . MET A 1 89 ? 3.793 -1.902 11.202 1.00 86.25 89 MET A CA 1
ATOM 669 C C . MET A 1 89 ? 4.527 -2.390 12.454 1.00 86.25 89 MET A C 1
ATOM 671 O O . MET A 1 89 ? 3.885 -2.629 13.478 1.00 86.25 89 MET A O 1
ATOM 675 N N . ALA A 1 90 ? 5.858 -2.485 12.405 1.00 86.25 90 ALA A N 1
ATOM 676 C CA . ALA A 1 90 ? 6.681 -2.850 13.554 1.00 86.25 90 ALA A CA 1
ATOM 677 C C . ALA A 1 90 ? 6.586 -1.797 14.670 1.00 86.25 90 ALA A C 1
ATOM 679 O O . ALA A 1 90 ? 6.297 -2.133 15.820 1.00 86.25 90 ALA A O 1
ATOM 680 N N . GLY A 1 91 ? 6.742 -0.515 14.321 1.00 87.44 91 GLY A N 1
ATOM 681 C CA . GLY A 1 91 ? 6.597 0.597 15.259 1.00 87.44 91 GLY A CA 1
ATOM 682 C C . GLY A 1 91 ? 5.192 0.669 15.858 1.00 87.44 91 GLY A C 1
ATOM 683 O O . GLY A 1 91 ? 5.043 0.814 17.069 1.00 87.44 91 GLY A O 1
ATOM 684 N N . TYR A 1 92 ? 4.153 0.483 15.043 1.00 83.38 92 TYR A N 1
ATOM 685 C CA . TYR A 1 92 ? 2.768 0.412 15.503 1.00 83.38 92 TYR A CA 1
ATOM 686 C C . TYR A 1 92 ? 2.540 -0.771 16.449 1.00 83.38 92 TYR A C 1
ATOM 688 O O . TYR A 1 92 ? 1.872 -0.611 17.471 1.00 83.38 92 TYR A O 1
ATOM 696 N N . GLY A 1 93 ? 3.107 -1.940 16.140 1.00 80.56 93 GLY A N 1
ATOM 697 C CA . GLY A 1 93 ? 3.074 -3.118 17.004 1.00 80.56 93 GLY A CA 1
ATOM 698 C C . GLY A 1 93 ? 3.702 -2.839 18.370 1.00 80.56 93 GLY A C 1
ATOM 699 O O . GLY A 1 93 ? 3.048 -3.045 19.392 1.00 80.56 93 GLY A O 1
ATOM 700 N N . ALA A 1 94 ? 4.912 -2.275 18.402 1.00 84.44 94 ALA A N 1
ATOM 701 C CA . ALA A 1 94 ? 5.575 -1.868 19.645 1.00 84.44 94 ALA A CA 1
ATOM 702 C C . ALA A 1 94 ? 4.748 -0.829 20.427 1.00 84.44 94 ALA A C 1
ATOM 704 O O . ALA A 1 94 ? 4.544 -0.959 21.634 1.00 84.44 94 ALA A O 1
ATOM 705 N N . TRP A 1 95 ? 4.185 0.160 19.727 1.00 85.12 95 TRP A N 1
ATOM 706 C CA . TRP A 1 95 ? 3.323 1.187 20.316 1.00 85.12 95 TRP A CA 1
ATOM 707 C C . TRP A 1 95 ? 2.054 0.576 20.940 1.00 85.12 95 TRP A C 1
ATOM 709 O O . TRP A 1 95 ? 1.613 0.998 22.012 1.00 85.12 95 TRP A O 1
ATOM 719 N N . ARG A 1 96 ? 1.472 -0.447 20.302 1.00 76.69 96 ARG A N 1
ATOM 720 C CA . ARG A 1 96 ? 0.334 -1.212 20.837 1.00 76.69 96 ARG A CA 1
ATOM 721 C C . ARG A 1 96 ? 0.705 -2.037 22.063 1.00 76.69 96 ARG A C 1
ATOM 723 O O . ARG A 1 96 ? -0.098 -2.079 22.995 1.00 76.69 96 ARG A O 1
ATOM 730 N N . LEU A 1 97 ? 1.882 -2.663 22.075 1.00 78.75 97 LEU A N 1
ATOM 731 C CA . LEU A 1 97 ? 2.383 -3.410 23.236 1.00 78.75 97 LEU A CA 1
ATOM 732 C C . LEU A 1 97 ? 2.578 -2.494 24.452 1.00 78.75 97 LEU A C 1
ATOM 734 O O . LEU A 1 97 ? 2.291 -2.904 25.571 1.00 78.75 97 LEU A O 1
ATOM 738 N N . ALA A 1 98 ? 2.932 -1.224 24.233 1.00 83.12 98 ALA A N 1
ATOM 739 C CA . ALA A 1 98 ? 2.960 -0.195 25.275 1.00 83.12 98 ALA A CA 1
ATOM 740 C C . ALA A 1 98 ? 1.558 0.269 25.752 1.00 83.12 98 ALA A C 1
ATOM 742 O O . ALA A 1 98 ? 1.443 1.250 26.481 1.00 83.12 98 ALA A O 1
ATOM 743 N N . GLY A 1 99 ? 0.470 -0.383 25.321 1.00 75.38 99 GLY A N 1
ATOM 744 C CA . GLY A 1 99 ? -0.911 -0.102 25.745 1.00 75.38 99 GLY A CA 1
ATOM 745 C C . GLY A 1 99 ? -1.598 1.060 25.016 1.00 75.38 99 GLY A C 1
ATOM 746 O O . GLY A 1 99 ? -2.811 1.264 25.142 1.00 75.38 99 GLY A O 1
ATOM 747 N N . ASN A 1 100 ? -0.853 1.799 24.201 1.00 75.50 100 ASN A N 1
ATOM 748 C CA . ASN A 1 100 ? -1.349 2.947 23.458 1.00 75.50 100 ASN A CA 1
ATOM 749 C C . ASN A 1 100 ? -2.119 2.528 22.189 1.00 75.50 100 ASN A C 1
ATOM 751 O O . ASN A 1 100 ? -1.924 1.448 21.636 1.00 75.50 100 ASN A O 1
ATOM 755 N N . LYS A 1 101 ? -3.025 3.389 21.698 1.00 71.31 101 LYS A N 1
ATOM 756 C CA . LYS A 1 101 ? -3.924 3.078 20.563 1.00 71.31 101 LYS A CA 1
ATOM 757 C C . LYS A 1 101 ? -4.035 4.260 19.580 1.00 71.31 101 LYS A C 1
ATOM 759 O O . LYS A 1 101 ? -5.070 4.930 19.582 1.00 71.31 101 LYS A O 1
ATOM 764 N N . PRO A 1 102 ? -3.008 4.522 18.747 1.00 66.69 102 PRO A N 1
ATOM 765 C CA . PRO A 1 102 ? -2.941 5.730 17.914 1.00 66.69 102 PRO A CA 1
ATOM 766 C C . PRO A 1 102 ? -3.884 5.714 16.694 1.00 66.69 102 PRO A C 1
ATOM 768 O O . PRO A 1 102 ? -4.372 6.757 16.281 1.00 66.69 102 PRO A O 1
ATOM 771 N N . LEU A 1 103 ? -4.226 4.534 16.156 1.00 76.44 103 LEU A N 1
ATOM 772 C CA . LEU A 1 103 ? -5.130 4.376 14.999 1.00 76.44 103 LEU A CA 1
ATOM 773 C C . LEU A 1 103 ? -6.546 3.935 15.414 1.00 76.44 103 LEU A C 1
ATOM 775 O O . LEU A 1 103 ? -7.125 2.995 14.856 1.00 76.44 103 LEU A O 1
ATOM 779 N N . GLN A 1 104 ? -7.103 4.562 16.453 1.00 71.44 104 GLN A N 1
ATOM 780 C CA . GLN A 1 104 ? -8.483 4.282 16.864 1.00 71.44 104 GLN A CA 1
ATOM 781 C C . GLN A 1 104 ? -9.462 4.646 15.742 1.00 71.44 104 GLN A C 1
ATOM 783 O O . GLN A 1 104 ? -9.417 5.746 15.197 1.00 71.44 104 GLN A O 1
ATOM 788 N N . GLY A 1 105 ? -10.355 3.714 15.395 1.00 74.44 105 GLY A N 1
ATOM 789 C CA . GLY A 1 105 ? -11.354 3.934 14.346 1.00 74.44 105 GLY A CA 1
ATOM 790 C C . GLY A 1 105 ? -10.819 3.823 12.916 1.00 74.44 105 GLY A C 1
ATOM 791 O O . GLY A 1 105 ? -11.522 4.211 11.988 1.00 74.44 105 GLY A O 1
ATOM 792 N N . TRP A 1 106 ? -9.607 3.295 12.720 1.00 82.12 106 TRP A N 1
ATOM 793 C CA . TRP A 1 106 ? -9.072 2.980 11.395 1.00 82.12 106 TRP A CA 1
ATOM 794 C C . TRP A 1 106 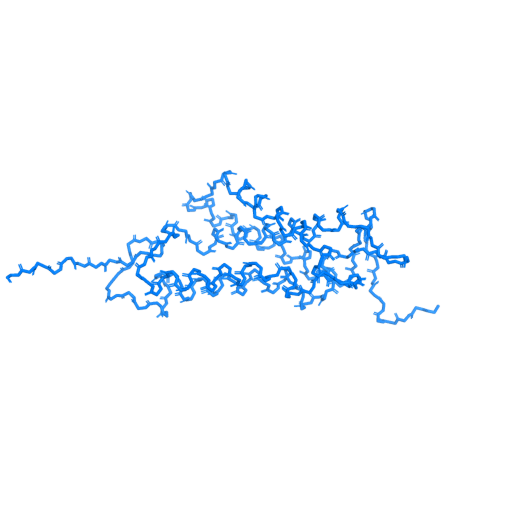? -9.379 1.525 11.028 1.00 82.12 106 TRP A C 1
ATOM 796 O O . TRP A 1 106 ? -8.737 0.622 11.564 1.00 82.12 106 TRP A O 1
ATOM 806 N N . PRO A 1 107 ? -10.357 1.266 10.147 1.00 86.88 107 PRO A N 1
ATOM 807 C CA . PRO A 1 107 ? -10.632 -0.088 9.696 1.00 86.88 107 PRO A CA 1
ATOM 808 C C . PRO A 1 107 ? -9.564 -0.574 8.711 1.00 86.88 107 PRO A C 1
ATOM 810 O O . PRO A 1 107 ? -8.968 0.226 7.983 1.00 86.88 107 PRO A O 1
ATOM 813 N N . TRP A 1 108 ? -9.391 -1.895 8.630 1.00 87.62 108 TRP A N 1
ATOM 814 C CA . TRP A 1 108 ? -8.402 -2.537 7.756 1.00 87.62 108 TRP A CA 1
ATOM 815 C C . TRP A 1 108 ? -8.518 -2.113 6.283 1.00 87.62 108 TRP A C 1
ATOM 817 O O . TRP A 1 108 ? -7.504 -1.931 5.624 1.00 87.62 108 TRP A O 1
ATOM 827 N N . TYR A 1 109 ? -9.729 -1.878 5.768 1.00 90.56 109 TYR A N 1
ATOM 828 C CA . TYR A 1 109 ? -9.939 -1.485 4.369 1.00 90.56 109 TYR A CA 1
ATOM 829 C C . TYR A 1 109 ? -9.560 -0.019 4.090 1.00 90.56 109 TYR A C 1
ATOM 831 O O . TYR A 1 109 ? -9.182 0.310 2.970 1.00 90.56 109 TYR A O 1
ATOM 839 N N . ARG A 1 110 ? -9.595 0.875 5.094 1.00 91.56 110 ARG A N 1
ATOM 840 C CA . ARG A 1 110 ? -9.041 2.238 4.952 1.00 91.56 110 ARG A CA 1
ATOM 841 C C . ARG A 1 110 ? -7.515 2.199 4.965 1.00 91.56 110 ARG A C 1
ATOM 843 O O . ARG A 1 110 ? -6.878 2.887 4.179 1.00 91.56 110 ARG A O 1
ATOM 850 N N . PHE A 1 111 ? -6.937 1.366 5.828 1.00 90.44 111 PHE A N 1
ATOM 851 C CA . PHE A 1 111 ? -5.497 1.119 5.843 1.00 90.44 111 PHE A CA 1
ATOM 852 C C . PHE A 1 111 ? -5.011 0.508 4.517 1.00 90.44 111 PHE A C 1
ATOM 854 O O . PHE A 1 111 ? -4.043 0.989 3.935 1.00 90.44 111 PHE A O 1
ATOM 861 N N . GLY A 1 112 ? -5.745 -0.477 3.992 1.00 91.81 112 GLY A N 1
ATOM 862 C CA . GLY A 1 112 ? -5.501 -1.087 2.686 1.00 91.81 112 GLY A CA 1
ATOM 863 C C . GLY A 1 112 ? -5.557 -0.098 1.526 1.00 91.81 112 GLY A C 1
ATOM 864 O O . GLY A 1 112 ? -4.671 -0.117 0.673 1.00 91.81 112 GLY A O 1
ATOM 865 N N . LEU A 1 113 ? -6.538 0.814 1.531 1.00 94.06 113 LEU A N 1
ATOM 866 C CA . LEU A 1 113 ? -6.622 1.902 0.552 1.00 94.06 113 LEU A CA 1
ATOM 867 C C . LEU A 1 113 ? -5.349 2.755 0.555 1.00 94.06 113 LEU A C 1
ATOM 869 O O . LEU A 1 113 ? -4.739 2.959 -0.490 1.00 94.06 113 LEU A O 1
ATOM 873 N N . LEU A 1 114 ? -4.943 3.222 1.737 1.00 93.50 114 LEU A N 1
ATOM 874 C CA . LEU A 1 114 ? -3.782 4.094 1.909 1.00 93.50 114 LEU A CA 1
ATOM 875 C C . LEU A 1 114 ? -2.480 3.414 1.488 1.00 93.50 114 LEU A C 1
ATOM 877 O O . LEU A 1 114 ? -1.681 4.031 0.795 1.00 93.50 114 LEU A O 1
ATOM 881 N N . ILE A 1 115 ? -2.284 2.145 1.854 1.00 92.62 115 ILE A N 1
ATOM 882 C CA . ILE A 1 115 ? -1.112 1.369 1.430 1.00 92.62 115 ILE A CA 1
ATOM 883 C C . ILE A 1 115 ? -1.091 1.182 -0.080 1.00 92.62 115 ILE A C 1
ATOM 885 O O . ILE A 1 115 ? -0.051 1.380 -0.698 1.00 92.62 115 ILE A O 1
ATOM 889 N N . THR A 1 116 ? -2.222 0.805 -0.677 1.00 93.44 116 THR A N 1
ATOM 890 C CA . THR A 1 116 ? -2.289 0.569 -2.125 1.00 93.44 116 THR A CA 1
ATOM 891 C C . THR A 1 116 ? -1.967 1.855 -2.880 1.00 93.44 116 THR A C 1
ATOM 893 O O . THR A 1 116 ? -1.134 1.843 -3.780 1.00 93.44 116 THR A O 1
ATOM 896 N N . LEU A 1 117 ? -2.563 2.979 -2.470 1.00 93.44 117 LEU A N 1
ATOM 897 C CA . LEU A 1 117 ? -2.275 4.289 -3.051 1.00 93.44 117 LEU A CA 1
ATOM 898 C C . LEU A 1 117 ? -0.816 4.705 -2.835 1.00 93.44 117 LEU A C 1
ATOM 900 O O . LEU A 1 117 ? -0.188 5.171 -3.777 1.00 93.44 117 LEU A O 1
ATOM 904 N N . LEU A 1 118 ? -0.265 4.509 -1.634 1.00 92.44 118 LEU A N 1
ATOM 905 C CA . LEU A 1 118 ? 1.135 4.813 -1.330 1.00 92.44 118 LEU A CA 1
ATOM 906 C C . LEU A 1 118 ? 2.086 4.036 -2.238 1.00 92.44 118 LEU A C 1
ATOM 908 O O . LEU A 1 118 ? 2.942 4.642 -2.871 1.00 92.44 118 LEU A O 1
ATOM 912 N N . LEU A 1 119 ? 1.908 2.719 -2.341 1.00 90.25 119 LEU A N 1
ATOM 913 C CA . LEU A 1 119 ? 2.739 1.865 -3.186 1.00 90.25 119 LEU A CA 1
ATOM 914 C C . LEU A 1 119 ? 2.655 2.294 -4.658 1.00 90.25 119 LEU A C 1
ATOM 916 O O . LEU A 1 119 ? 3.686 2.428 -5.303 1.00 90.25 119 LEU A O 1
ATOM 920 N N . VAL A 1 120 ? 1.455 2.588 -5.170 1.00 90.38 120 VAL A N 1
ATOM 921 C CA . VAL A 1 120 ? 1.271 3.069 -6.552 1.00 90.38 120 VAL A CA 1
ATOM 922 C C . VAL A 1 120 ? 1.953 4.418 -6.774 1.00 90.38 120 VAL A C 1
ATOM 924 O O . VAL A 1 120 ? 2.670 4.583 -7.757 1.00 90.38 120 VAL A O 1
ATOM 927 N N . VAL A 1 121 ? 1.755 5.383 -5.871 1.00 90.19 121 VAL A N 1
ATOM 928 C CA . VAL A 1 121 ? 2.370 6.716 -5.976 1.00 90.19 121 VAL A CA 1
ATOM 929 C C . VAL A 1 121 ? 3.890 6.616 -5.920 1.00 90.19 121 VAL A C 1
ATOM 931 O O . VAL A 1 121 ? 4.567 7.338 -6.642 1.00 90.19 121 VAL A O 1
ATOM 934 N N . VAL A 1 122 ? 4.432 5.726 -5.094 1.00 87.31 122 VAL A N 1
ATOM 935 C CA . VAL A 1 122 ? 5.876 5.530 -4.951 1.00 87.31 122 VAL A CA 1
ATOM 936 C C . VAL A 1 122 ? 6.472 4.813 -6.165 1.00 87.31 122 VAL A C 1
ATOM 938 O O . VAL A 1 122 ? 7.513 5.247 -6.648 1.00 87.31 122 VAL A O 1
ATOM 941 N N . ASP A 1 123 ? 5.815 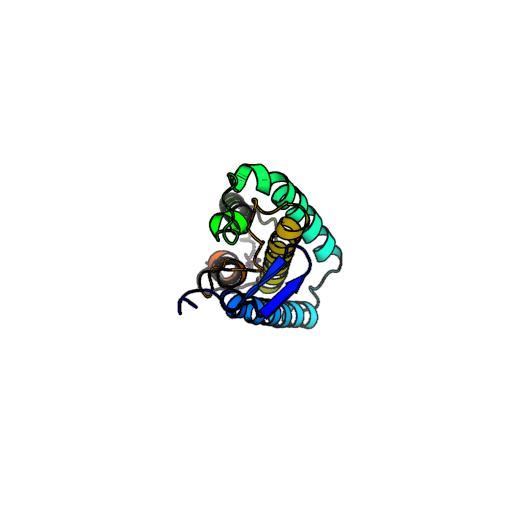3.779 -6.697 1.00 84.88 123 ASP A N 1
ATOM 942 C CA . ASP A 1 123 ? 6.261 3.064 -7.906 1.00 84.88 123 ASP A CA 1
ATOM 943 C C . ASP A 1 123 ? 6.279 3.996 -9.127 1.00 84.88 123 ASP A C 1
ATOM 945 O O . ASP A 1 123 ? 7.304 4.175 -9.788 1.00 84.88 123 ASP A O 1
ATOM 949 N N . VAL A 1 124 ? 5.152 4.674 -9.365 1.00 85.25 124 VAL A N 1
ATOM 950 C CA . VAL A 1 124 ? 4.979 5.609 -10.482 1.00 85.25 124 VAL A CA 1
ATOM 951 C C . VAL A 1 124 ? 5.850 6.852 -10.288 1.00 85.25 124 VAL A C 1
ATOM 953 O O . VAL A 1 124 ? 6.551 7.271 -11.206 1.00 85.25 124 VAL A O 1
ATOM 956 N N . GLY A 1 125 ? 5.839 7.437 -9.090 1.00 83.06 125 GLY A N 1
ATOM 957 C CA . GLY A 1 125 ? 6.622 8.625 -8.752 1.00 83.06 125 GLY A CA 1
ATOM 958 C C . GLY A 1 125 ? 8.123 8.380 -8.863 1.00 83.06 125 GLY A C 1
ATOM 959 O O . GLY A 1 125 ? 8.827 9.207 -9.439 1.00 83.06 125 GLY A O 1
ATOM 960 N N . GLY A 1 126 ? 8.603 7.221 -8.404 1.00 79.81 126 GLY A N 1
ATOM 961 C CA . GLY A 1 126 ? 9.986 6.789 -8.586 1.00 79.81 126 GLY A CA 1
ATOM 962 C C . GLY A 1 126 ? 10.365 6.689 -10.062 1.00 79.81 126 GLY A C 1
ATOM 963 O O . GLY A 1 126 ? 11.387 7.235 -10.468 1.00 79.81 126 GLY A O 1
ATOM 964 N N . ALA A 1 127 ? 9.512 6.079 -10.887 1.00 79.38 127 ALA A N 1
ATOM 965 C CA . ALA A 1 127 ? 9.764 5.956 -12.322 1.00 79.38 127 ALA A CA 1
ATOM 966 C C . AL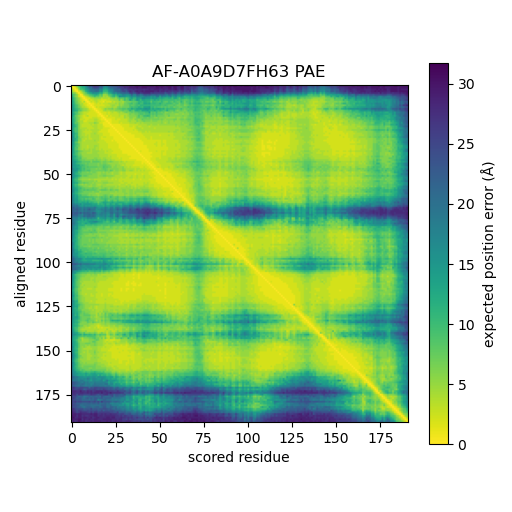A A 1 127 ? 9.796 7.303 -13.073 1.00 79.38 127 ALA A C 1
ATOM 968 O O . ALA A 1 127 ? 10.512 7.433 -14.067 1.00 79.38 127 ALA A O 1
ATOM 969 N N . PHE A 1 128 ? 9.037 8.305 -12.617 1.00 78.75 128 PHE A N 1
ATOM 970 C CA . PHE A 1 128 ? 9.053 9.650 -13.203 1.00 78.75 128 PHE A CA 1
ATOM 971 C C . PHE A 1 128 ? 10.208 10.521 -12.700 1.00 78.75 128 PHE A C 1
ATOM 973 O O . PHE A 1 128 ? 10.737 11.323 -13.467 1.00 78.75 128 PHE A O 1
ATOM 980 N N . MET A 1 129 ? 10.583 10.398 -11.425 1.00 77.44 129 MET A N 1
ATOM 981 C CA . MET A 1 129 ? 11.613 11.244 -10.811 1.00 77.44 129 MET A CA 1
ATOM 982 C C . MET A 1 129 ? 13.035 10.714 -11.008 1.00 77.44 129 MET A C 1
ATOM 984 O O . MET A 1 129 ? 13.990 11.483 -10.903 1.00 77.44 129 MET A O 1
ATOM 988 N N . LEU A 1 130 ? 13.194 9.420 -11.287 1.00 76.44 130 LEU A N 1
ATOM 989 C CA . LEU A 1 130 ? 14.498 8.787 -11.447 1.00 76.44 130 LEU A CA 1
ATOM 990 C C . LEU A 1 130 ? 14.758 8.484 -12.915 1.00 76.44 130 LEU A C 1
ATOM 992 O O . LEU A 1 130 ? 13.981 7.794 -13.571 1.00 76.44 130 LEU A O 1
ATOM 996 N N . SER A 1 131 ? 15.896 8.938 -13.428 1.00 75.00 131 SER A N 1
ATOM 997 C CA . SER A 1 131 ? 16.357 8.499 -14.743 1.00 75.00 131 SER A CA 1
ATOM 998 C C . SER A 1 131 ? 16.709 7.011 -14.686 1.00 75.00 131 SER A C 1
ATOM 1000 O O . SER A 1 131 ? 17.450 6.599 -13.786 1.00 75.00 131 SER A O 1
ATOM 1002 N N . PRO A 1 132 ? 16.208 6.184 -15.617 1.00 72.81 132 PRO A N 1
ATOM 1003 C CA . PRO A 1 132 ? 16.650 4.803 -15.701 1.00 72.81 132 PRO A CA 1
ATOM 1004 C C . PRO A 1 132 ? 18.133 4.759 -16.100 1.00 72.81 132 PRO A C 1
ATOM 1006 O O . PRO A 1 132 ? 18.656 5.688 -16.722 1.00 72.81 132 PRO A O 1
ATOM 1009 N N . ALA A 1 133 ? 18.826 3.672 -15.755 1.00 71.94 133 ALA A N 1
ATOM 1010 C CA . ALA A 1 133 ? 20.202 3.488 -16.211 1.00 71.94 133 ALA A CA 1
ATOM 1011 C C . ALA A 1 133 ? 20.275 3.439 -17.751 1.00 71.94 133 ALA A C 1
ATOM 1013 O O . ALA A 1 133 ? 19.299 3.031 -18.391 1.00 71.94 133 ALA A O 1
ATOM 1014 N N . PRO A 1 134 ? 21.425 3.798 -18.354 1.00 72.56 134 PRO A N 1
ATOM 1015 C CA . PRO A 1 134 ? 21.581 3.812 -19.805 1.00 72.56 134 PRO A CA 1
ATOM 1016 C C . PRO A 1 134 ? 21.144 2.488 -20.448 1.00 72.56 134 PRO A C 1
ATOM 1018 O O . PRO A 1 134 ? 21.590 1.413 -20.046 1.00 72.56 134 PRO A O 1
ATOM 1021 N N . GLY A 1 135 ? 20.247 2.573 -21.435 1.00 71.62 135 GLY A N 1
ATOM 1022 C CA . GLY A 1 135 ? 19.705 1.410 -22.147 1.00 71.62 135 GLY A CA 1
ATOM 1023 C C . GLY A 1 135 ? 18.612 0.632 -21.405 1.00 71.62 135 GLY A C 1
ATOM 1024 O O . GLY A 1 135 ? 18.221 -0.436 -21.874 1.00 71.62 135 GLY A O 1
ATOM 1025 N N . LYS A 1 136 ? 18.109 1.131 -20.267 1.00 73.69 136 LYS A N 1
ATOM 1026 C CA . LYS A 1 136 ? 17.003 0.515 -19.519 1.00 73.69 136 LYS A CA 1
ATOM 1027 C C . LYS A 1 136 ? 15.797 1.448 -19.422 1.00 73.69 136 LYS A C 1
ATOM 1029 O O . LYS A 1 136 ? 15.901 2.650 -19.637 1.00 73.69 136 LYS A O 1
ATOM 1034 N N . ILE A 1 137 ? 14.654 0.868 -19.075 1.00 75.38 137 ILE A N 1
ATOM 1035 C CA . ILE A 1 137 ? 13.384 1.563 -18.844 1.00 75.38 137 ILE A CA 1
ATOM 1036 C C . ILE A 1 137 ? 12.814 1.118 -17.499 1.00 75.38 137 ILE A C 1
ATOM 1038 O O . ILE A 1 137 ? 13.044 -0.020 -17.076 1.00 75.38 137 ILE A O 1
ATOM 1042 N N . TRP A 1 138 ? 12.092 2.005 -16.818 1.00 77.94 138 TRP A N 1
ATOM 1043 C CA . TRP A 1 138 ? 11.336 1.625 -15.629 1.00 77.94 138 TRP A CA 1
ATOM 1044 C C . TRP A 1 138 ? 10.122 0.814 -16.033 1.00 77.94 138 TRP A C 1
ATOM 1046 O O . TRP A 1 138 ? 9.538 1.041 -17.089 1.00 77.94 138 TRP A O 1
ATOM 1056 N N . GLN A 1 139 ? 9.726 -0.119 -15.181 1.00 75.88 139 GLN A N 1
ATOM 1057 C CA . GLN A 1 139 ? 8.573 -0.963 -15.431 1.00 75.88 139 GLN A CA 1
ATOM 1058 C C . GLN A 1 139 ? 7.556 -0.798 -14.303 1.00 75.88 139 GLN A C 1
ATOM 1060 O O . GLN A 1 139 ? 7.943 -0.905 -13.141 1.00 75.88 139 GLN A O 1
ATOM 1065 N N . LEU A 1 140 ? 6.289 -0.532 -14.651 1.00 77.75 140 LEU A N 1
ATOM 1066 C CA . LEU A 1 140 ? 5.191 -0.409 -13.683 1.00 77.75 140 LEU A CA 1
ATOM 1067 C C . LEU A 1 140 ? 4.872 -1.780 -13.102 1.00 77.75 140 LEU A C 1
ATOM 1069 O O . LEU A 1 140 ? 4.226 -2.604 -13.766 1.00 77.75 140 LEU A O 1
ATOM 1073 N N . GLY A 1 141 ? 5.361 -2.042 -11.898 1.00 69.88 141 GLY A N 1
ATOM 1074 C CA . GLY A 1 141 ? 5.588 -3.417 -11.484 1.00 69.88 141 GLY A CA 1
ATOM 1075 C C . GLY A 1 141 ? 6.443 -4.191 -12.502 1.00 69.88 141 GLY A C 1
ATOM 1076 O O . GLY A 1 141 ? 6.596 -3.852 -13.678 1.00 69.88 141 GLY A O 1
ATOM 1077 N N . GLY A 1 142 ? 7.040 -5.289 -12.083 1.00 65.50 142 GLY A N 1
ATOM 1078 C CA . GLY A 1 142 ? 7.800 -6.094 -13.036 1.00 65.50 142 GLY A CA 1
ATOM 1079 C C . GLY A 1 142 ? 8.292 -7.426 -12.542 1.00 65.50 142 GLY A C 1
ATOM 1080 O O . GLY A 1 142 ? 8.975 -8.122 -13.289 1.00 65.50 142 GLY A O 1
ATOM 1081 N N . ALA A 1 143 ? 7.884 -7.822 -11.339 1.00 68.44 143 ALA A N 1
ATOM 1082 C CA . ALA A 1 143 ? 8.130 -9.164 -10.832 1.00 68.44 143 ALA A CA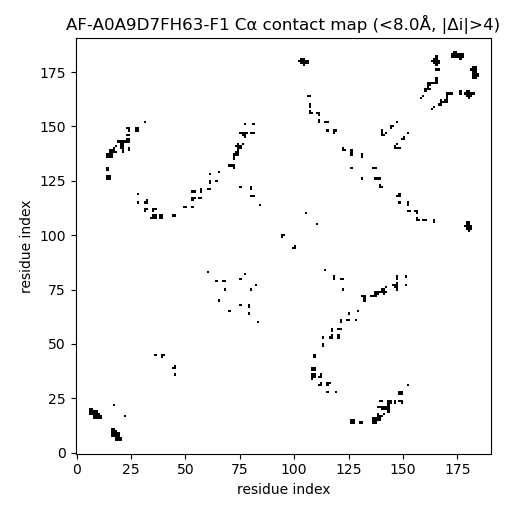 1
ATOM 1083 C C . ALA A 1 143 ? 6.919 -10.108 -11.007 1.00 68.44 143 ALA A C 1
ATOM 1085 O O . ALA A 1 143 ? 6.845 -11.148 -10.348 1.00 68.44 143 ALA A O 1
ATOM 1086 N N . GLY A 1 144 ? 5.958 -9.770 -11.879 1.00 79.00 144 GLY A N 1
ATOM 1087 C CA . GLY A 1 144 ? 4.773 -10.596 -12.120 1.00 79.00 144 GLY A CA 1
ATOM 1088 C C . GLY A 1 144 ? 3.966 -10.812 -10.838 1.00 79.00 144 GLY A C 1
ATOM 1089 O O . GLY A 1 144 ? 3.656 -9.873 -10.116 1.00 79.00 144 GLY A O 1
ATOM 1090 N N . PHE A 1 145 ? 3.660 -12.067 -10.504 1.00 76.69 145 PHE A N 1
ATOM 1091 C CA . PHE A 1 145 ? 2.957 -12.401 -9.257 1.00 76.69 145 PHE A CA 1
ATOM 1092 C C . PHE A 1 145 ? 3.778 -12.169 -7.983 1.00 76.69 145 PHE A C 1
ATOM 1094 O O . PHE A 1 145 ? 3.219 -12.212 -6.894 1.00 76.69 145 PHE A O 1
ATOM 1101 N N . ARG A 1 146 ? 5.093 -11.939 -8.087 1.00 76.12 146 ARG A N 1
ATOM 1102 C CA . ARG A 1 146 ? 5.952 -11.608 -6.936 1.00 76.12 146 ARG A CA 1
ATOM 1103 C C . ARG A 1 146 ? 6.066 -10.104 -6.703 1.00 76.12 146 ARG A C 1
ATOM 1105 O O . ARG A 1 146 ? 6.800 -9.676 -5.815 1.00 76.12 146 ARG A O 1
ATOM 1112 N N . ASP A 1 147 ? 5.380 -9.314 -7.517 1.00 79.88 147 ASP A N 1
ATOM 1113 C CA . ASP A 1 147 ? 5.469 -7.870 -7.482 1.00 79.88 147 ASP A CA 1
ATOM 1114 C C . ASP A 1 147 ? 4.907 -7.282 -6.186 1.00 79.88 147 ASP A C 1
ATOM 1116 O O . ASP A 1 147 ? 3.917 -7.764 -5.625 1.00 79.88 147 ASP A O 1
ATOM 1120 N N . ALA A 1 148 ? 5.547 -6.215 -5.708 1.00 80.75 148 ALA A N 1
ATOM 1121 C CA . ALA A 1 148 ? 5.147 -5.536 -4.484 1.00 80.75 148 ALA A CA 1
ATOM 1122 C C . ALA A 1 148 ? 3.703 -5.027 -4.577 1.00 80.75 148 ALA A C 1
ATOM 1124 O O . ALA A 1 148 ? 2.948 -5.147 -3.612 1.00 80.75 148 ALA A O 1
ATOM 1125 N N . LEU A 1 149 ? 3.298 -4.526 -5.748 1.00 86.12 149 LEU A N 1
ATOM 1126 C CA . LEU A 1 149 ? 1.956 -3.992 -5.985 1.00 86.12 149 LEU A CA 1
ATOM 1127 C C . LEU A 1 149 ? 0.877 -5.082 -5.937 1.00 86.12 149 LEU A C 1
ATOM 1129 O O . LEU A 1 149 ? -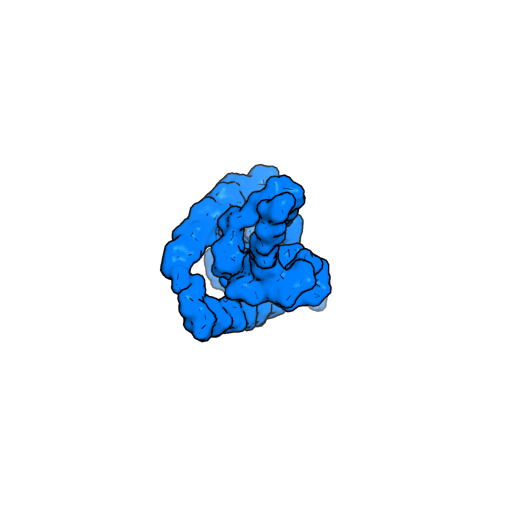0.285 -4.786 -5.662 1.00 86.12 149 LEU A O 1
ATOM 1133 N N . VAL A 1 150 ? 1.260 -6.344 -6.153 1.00 87.06 150 VAL A N 1
ATOM 1134 C CA . VAL A 1 150 ? 0.366 -7.504 -6.062 1.00 87.06 150 VAL A CA 1
ATOM 1135 C C . VAL A 1 150 ? 0.316 -8.035 -4.634 1.00 87.06 150 VAL A C 1
ATOM 1137 O O . VAL A 1 150 ? -0.770 -8.215 -4.085 1.00 87.06 150 VAL A O 1
ATOM 1140 N N . CYS A 1 151 ? 1.477 -8.277 -4.023 1.00 87.19 151 CYS A N 1
ATOM 1141 C CA . CYS A 1 151 ? 1.580 -9.022 -2.766 1.00 87.19 151 CYS A CA 1
ATOM 1142 C C . CYS A 1 151 ? 1.478 -8.150 -1.512 1.00 87.19 151 CYS A C 1
ATOM 1144 O O . CYS A 1 151 ? 0.913 -8.585 -0.507 1.00 87.19 151 CYS A O 1
ATOM 1146 N N . ALA A 1 152 ? 2.026 -6.934 -1.535 1.00 86.81 152 ALA A N 1
ATOM 1147 C CA . ALA A 1 152 ? 2.136 -6.122 -0.328 1.00 86.81 152 ALA A CA 1
ATOM 1148 C C . ALA A 1 152 ? 0.772 -5.631 0.195 1.00 86.81 152 ALA A C 1
ATOM 1150 O O . ALA A 1 152 ? 0.526 -5.795 1.394 1.00 86.81 152 ALA A O 1
ATOM 1151 N N . PRO A 1 153 ? -0.157 -5.104 -0.637 1.00 90.19 153 PRO A N 1
ATOM 1152 C CA . PRO A 1 153 ? -1.467 -4.687 -0.147 1.00 90.19 153 PRO A CA 1
ATOM 1153 C C . PRO A 1 153 ? -2.242 -5.787 0.602 1.00 90.19 153 PRO A C 1
ATOM 1155 O O . PRO A 1 153 ? -2.602 -5.548 1.758 1.00 90.19 153 PRO A O 1
ATOM 1158 N N . PRO A 1 154 ? -2.488 -6.991 0.037 1.00 89.88 154 PRO A N 1
ATOM 1159 C CA . PRO A 1 154 ? -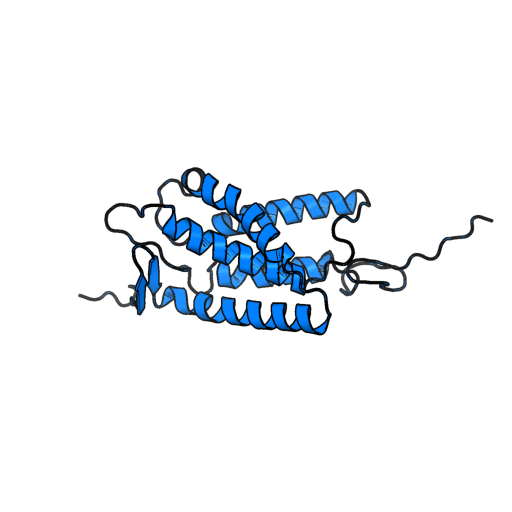3.225 -8.036 0.747 1.00 89.88 154 PRO A CA 1
ATOM 1160 C C . PRO A 1 154 ? -2.470 -8.530 1.979 1.00 89.88 154 PRO A C 1
ATOM 1162 O O . PRO A 1 154 ? -3.100 -8.755 3.012 1.00 89.88 154 PRO A O 1
ATOM 1165 N N . PHE A 1 155 ? -1.138 -8.626 1.923 1.00 89.69 155 PHE A N 1
ATOM 1166 C CA . PHE A 1 155 ? -0.330 -9.020 3.075 1.00 89.69 155 PHE A CA 1
ATOM 1167 C C . PHE A 1 155 ? -0.509 -8.061 4.261 1.00 89.69 155 PHE A C 1
ATOM 1169 O O . PHE A 1 155 ? -0.808 -8.495 5.378 1.00 89.69 155 PHE A O 1
ATOM 1176 N N . PHE A 1 156 ? -0.386 -6.751 4.035 1.00 89.50 156 PHE A N 1
ATOM 1177 C CA . PHE A 1 156 ? -0.541 -5.765 5.104 1.00 89.50 156 PHE A CA 1
ATOM 1178 C C . PHE A 1 156 ? -1.990 -5.612 5.558 1.00 89.50 156 PHE A C 1
ATOM 1180 O O . PHE A 1 156 ? -2.227 -5.461 6.756 1.00 89.50 156 PHE A O 1
ATOM 1187 N N . MET A 1 157 ? -2.961 -5.701 4.645 1.00 90.50 157 MET A N 1
ATOM 1188 C CA . MET A 1 157 ? -4.383 -5.705 4.999 1.00 90.50 157 MET A CA 1
ATOM 1189 C C . MET A 1 157 ? -4.729 -6.880 5.912 1.00 90.50 157 MET A C 1
ATOM 1191 O O . MET A 1 157 ? -5.365 -6.675 6.946 1.00 90.50 157 MET A O 1
ATOM 1195 N N . LEU A 1 158 ? -4.282 -8.090 5.563 1.00 89.00 158 LEU A N 1
ATOM 1196 C CA . LEU A 1 158 ? -4.492 -9.286 6.374 1.00 89.00 158 LEU A CA 1
ATOM 1197 C C . LEU A 1 158 ? -3.774 -9.177 7.711 1.00 89.00 158 LEU A C 1
ATOM 1199 O O . LEU A 1 158 ? -4.390 -9.437 8.734 1.00 89.00 158 LEU A O 1
ATOM 1203 N N . THR A 1 159 ? -2.517 -8.735 7.728 1.00 86.00 159 THR A N 1
ATOM 1204 C CA . THR A 1 159 ? -1.765 -8.552 8.978 1.00 86.00 159 THR A CA 1
ATOM 1205 C C . THR A 1 159 ? -2.466 -7.545 9.893 1.00 86.00 159 THR A C 1
ATOM 1207 O O . THR A 1 159 ? -2.640 -7.796 11.085 1.00 86.00 159 THR A O 1
ATOM 1210 N N . PHE A 1 160 ? -2.936 -6.425 9.340 1.00 85.00 160 PHE A N 1
ATOM 1211 C CA . PHE A 1 160 ? -3.670 -5.421 10.101 1.00 85.00 160 PHE A CA 1
ATOM 1212 C C . PHE A 1 160 ? -5.003 -5.957 10.616 1.00 85.00 160 PHE A C 1
ATOM 1214 O O . PHE A 1 160 ? -5.323 -5.785 11.788 1.00 85.00 160 PHE A O 1
ATOM 1221 N N . TYR A 1 161 ? -5.771 -6.639 9.770 1.00 84.25 161 TYR A N 1
ATOM 1222 C CA . TYR A 1 161 ? -7.028 -7.241 10.188 1.00 84.25 161 TYR A CA 1
ATOM 1223 C C . TYR A 1 161 ? -6.801 -8.288 11.281 1.00 84.25 161 TYR A C 1
ATOM 1225 O O . TYR A 1 161 ? -7.353 -8.163 12.368 1.00 84.25 161 TYR A O 1
ATOM 1233 N N . LEU A 1 162 ? -5.948 -9.277 11.014 1.00 82.56 162 LEU A N 1
ATOM 1234 C CA . LEU A 1 162 ? -5.745 -10.440 11.865 1.00 82.56 162 LEU A CA 1
ATOM 1235 C C . LEU A 1 162 ? -5.184 -10.074 13.236 1.00 82.56 162 LEU A C 1
ATOM 1237 O O . LEU A 1 162 ? -5.693 -10.576 14.233 1.00 82.56 162 LEU A O 1
ATOM 1241 N N . TYR A 1 163 ? -4.178 -9.205 13.295 1.00 76.19 163 TYR A N 1
ATOM 1242 C CA . TYR A 1 163 ? -3.454 -8.948 14.540 1.00 76.19 163 TYR A CA 1
ATOM 1243 C C . TYR A 1 163 ? -3.842 -7.640 15.226 1.00 76.19 163 TYR A C 1
ATOM 1245 O O . TYR A 1 163 ? -3.580 -7.477 16.417 1.00 76.19 163 TYR A O 1
ATOM 1253 N N . LEU A 1 164 ? -4.432 -6.686 14.499 1.00 74.69 164 LEU A N 1
ATOM 1254 C CA . LEU A 1 164 ? -4.608 -5.317 14.997 1.00 74.69 164 LEU A CA 1
ATOM 1255 C C . LEU A 1 164 ? -6.077 -4.877 15.056 1.00 74.69 164 LEU A C 1
ATOM 1257 O O . LEU A 1 164 ? -6.400 -4.000 15.876 1.00 74.69 164 LEU A O 1
ATOM 1261 N N . ASP A 1 165 ? -6.959 -5.498 14.261 1.00 75.44 165 ASP A N 1
ATOM 1262 C CA . ASP A 1 165 ? -8.401 -5.272 14.320 1.00 75.44 165 ASP A CA 1
ATOM 1263 C C . ASP A 1 165 ? -9.053 -6.133 15.394 1.00 75.44 165 ASP A C 1
ATOM 1265 O O . ASP A 1 165 ? -8.927 -7.350 15.444 1.00 75.44 165 ASP A O 1
ATOM 1269 N N . CYS A 1 166 ? -9.820 -5.475 16.253 1.00 73.69 166 CYS A N 1
ATOM 1270 C CA . CYS A 1 166 ? -10.516 -6.111 17.357 1.00 73.69 166 CYS A CA 1
ATOM 1271 C C . CYS A 1 166 ? -11.539 -7.156 16.870 1.00 73.69 166 CYS A C 1
ATOM 1273 O O . CYS A 1 166 ? -11.932 -8.035 17.632 1.00 73.69 166 CYS A O 1
ATOM 1275 N N . ARG A 1 167 ? -12.030 -7.008 15.628 1.00 73.25 167 ARG A N 1
ATOM 1276 C CA . ARG A 1 167 ? -13.032 -7.899 15.023 1.00 73.25 167 ARG A CA 1
ATOM 1277 C C . ARG A 1 167 ? -12.435 -9.224 14.556 1.00 73.25 167 ARG A C 1
ATOM 1279 O O . ARG A 1 167 ? -13.197 -10.134 14.241 1.00 73.25 167 ARG A O 1
ATOM 1286 N N . SER A 1 168 ? -11.109 -9.315 14.470 1.00 73.50 168 SER A N 1
ATOM 1287 C CA . SER A 1 168 ? -10.433 -10.555 14.119 1.00 73.50 168 SER A CA 1
ATOM 1288 C C . SER A 1 168 ? -10.549 -11.577 15.252 1.00 73.50 168 SER A C 1
ATOM 1290 O O . SER A 1 168 ? -10.421 -11.207 16.420 1.00 73.50 168 SER A O 1
ATOM 1292 N N . PRO A 1 169 ? -10.716 -12.872 14.924 1.00 66.88 169 PRO A N 1
ATOM 1293 C CA . PRO A 1 169 ? -10.725 -13.943 15.918 1.00 66.88 169 PRO A CA 1
ATOM 1294 C C . PRO A 1 169 ? -9.380 -14.114 16.644 1.00 66.88 169 PRO A C 1
ATOM 1296 O O . PRO A 1 169 ? -9.341 -14.746 17.694 1.00 66.88 169 PRO A O 1
ATOM 1299 N N . LEU A 1 170 ? -8.284 -13.567 16.105 1.00 66.31 170 LEU A N 1
ATOM 1300 C CA . LEU A 1 170 ? -6.941 -13.688 16.685 1.00 66.31 170 LEU A CA 1
ATOM 1301 C C . LEU A 1 170 ? -6.599 -12.562 17.674 1.00 66.31 170 LEU A C 1
ATOM 1303 O O . LEU A 1 170 ? -5.611 -12.666 18.400 1.00 66.31 170 LEU A O 1
ATOM 1307 N N . VAL A 1 171 ? -7.401 -11.493 17.738 1.00 66.50 171 VAL A N 1
ATOM 1308 C CA . VAL A 1 171 ? -7.212 -10.425 18.727 1.00 66.50 171 VAL A CA 1
ATOM 1309 C C . VAL A 1 171 ? -8.064 -10.729 19.953 1.00 66.50 171 VAL A C 1
ATOM 1311 O O . VAL A 1 171 ? -9.290 -10.655 19.905 1.00 66.50 171 VAL A O 1
ATOM 1314 N N . PHE A 1 172 ? -7.416 -11.023 21.083 1.00 54.34 172 PHE A N 1
ATOM 1315 C CA . PHE A 1 172 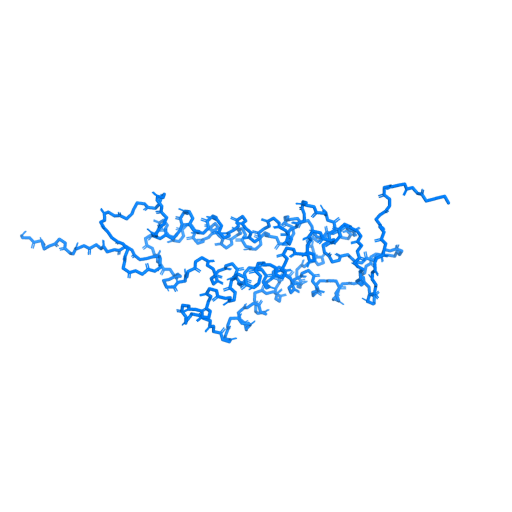? -8.087 -11.238 22.368 1.00 54.34 172 PHE A CA 1
ATOM 1316 C C . PHE A 1 172 ? -8.746 -9.940 22.882 1.00 54.34 172 PHE A C 1
ATOM 1318 O O . PHE A 1 172 ? -8.193 -9.209 23.705 1.00 54.34 172 PHE A O 1
ATOM 1325 N N . CYS A 1 173 ? -9.962 -9.640 22.424 1.00 61.81 173 CYS A N 1
ATOM 1326 C CA . CYS A 1 173 ? -10.878 -8.757 23.145 1.00 61.81 173 CYS A CA 1
ATOM 1327 C C . CYS A 1 173 ? -11.679 -9.588 24.144 1.00 61.81 173 CYS A C 1
ATOM 1329 O O . CYS A 1 173 ? -12.387 -10.505 23.745 1.00 61.81 173 CYS A O 1
ATOM 1331 N N . SER A 1 174 ? -11.642 -9.233 25.432 1.00 53.59 174 SER A N 1
ATOM 1332 C CA . SER A 1 174 ? -12.231 -10.093 26.465 1.00 53.59 174 SER A CA 1
ATOM 1333 C C . SER A 1 174 ? -13.742 -10.318 26.325 1.00 53.59 174 SER A C 1
ATOM 1335 O O . SER A 1 174 ? -14.191 -11.387 26.720 1.00 53.59 174 SER A O 1
ATOM 1337 N N . LYS A 1 175 ? -14.538 -9.364 25.790 1.00 52.34 175 LYS A N 1
ATOM 1338 C CA . LYS A 1 175 ? -16.011 -9.535 25.705 1.00 52.34 175 LYS A CA 1
ATOM 1339 C C . LYS A 1 175 ? -16.762 -8.914 24.507 1.00 52.34 175 LYS A C 1
ATOM 1341 O O . LYS A 1 175 ? -17.822 -9.433 24.173 1.00 52.34 175 LYS A O 1
ATOM 1346 N N . ARG A 1 176 ? -16.308 -7.825 23.854 1.00 65.00 176 ARG A N 1
ATOM 1347 C CA . ARG A 1 176 ? -16.970 -7.245 22.645 1.00 65.00 176 ARG A CA 1
ATOM 1348 C C . ARG A 1 176 ? -16.122 -6.175 21.946 1.00 65.00 176 ARG A C 1
ATOM 1350 O O . ARG A 1 176 ? -15.449 -5.400 22.618 1.00 65.00 176 ARG A O 1
ATOM 1357 N N . CYS A 1 177 ? -16.221 -6.044 20.622 1.00 68.25 177 CYS A N 1
ATOM 1358 C CA . CYS A 1 177 ? -15.740 -4.856 19.900 1.00 68.25 177 CYS A CA 1
ATOM 1359 C C . CYS A 1 177 ? -16.743 -3.710 19.980 1.00 68.25 177 CYS A C 1
ATOM 1361 O O . CYS A 1 177 ? -17.891 -3.866 19.573 1.00 68.25 177 CYS A O 1
ATOM 1363 N N . ARG A 1 178 ? -16.295 -2.529 20.411 1.00 68.38 178 ARG A N 1
ATOM 1364 C CA . ARG A 1 178 ? -17.088 -1.291 20.355 1.00 68.38 178 ARG A CA 1
ATOM 1365 C C . ARG A 1 178 ? -16.979 -0.594 18.993 1.00 68.38 178 ARG A C 1
ATOM 1367 O O . ARG A 1 178 ? -17.952 -0.027 18.515 1.00 68.38 178 ARG A O 1
ATOM 1374 N N . SER A 1 179 ? -15.800 -0.613 18.374 1.00 66.00 179 SER A N 1
ATOM 1375 C CA . SER A 1 179 ? -15.523 -0.031 17.049 1.00 66.00 179 SER A CA 1
ATOM 1376 C C . SER A 1 179 ? -14.292 -0.704 16.438 1.00 66.00 179 SER A C 1
ATOM 1378 O O . SER A 1 179 ? -13.625 -1.455 17.144 1.00 66.00 179 SER A O 1
ATOM 1380 N N . ALA A 1 180 ? -13.951 -0.417 15.173 1.00 62.97 180 ALA A N 1
ATOM 1381 C CA . ALA A 1 180 ? -12.684 -0.869 14.580 1.00 62.97 180 ALA A CA 1
ATOM 1382 C C . ALA A 1 180 ? -11.515 -0.563 15.540 1.00 62.97 180 ALA A C 1
ATOM 1384 O O . ALA A 1 180 ? -11.391 0.574 16.020 1.00 62.97 180 ALA A O 1
ATOM 1385 N N . ASN A 1 181 ? -10.722 -1.587 15.870 1.00 60.66 181 ASN A N 1
ATOM 1386 C CA . ASN A 1 181 ? -9.587 -1.527 16.805 1.00 60.66 181 ASN A CA 1
ATOM 1387 C C . ASN A 1 181 ? -9.916 -1.170 18.278 1.00 60.66 181 ASN A C 1
ATOM 1389 O O . ASN A 1 181 ? -9.009 -0.801 19.031 1.00 60.66 181 ASN A O 1
ATOM 1393 N N . ARG A 1 182 ? -11.178 -1.250 18.731 1.00 66.31 182 ARG A N 1
ATOM 1394 C CA . ARG A 1 182 ? -11.567 -0.894 20.112 1.00 66.31 182 ARG A CA 1
ATOM 1395 C C . ARG A 1 182 ? -12.348 -2.015 20.793 1.00 66.31 182 ARG A C 1
ATOM 1397 O O . ARG A 1 182 ? -13.527 -2.212 20.510 1.00 66.31 182 ARG A O 1
ATOM 1404 N N . CYS A 1 183 ? -11.717 -2.681 21.758 1.00 66.38 183 CYS A N 1
ATOM 1405 C CA . CYS A 1 183 ? -12.408 -3.587 22.672 1.00 66.38 183 CYS A CA 1
ATOM 1406 C C . CYS A 1 183 ? -13.218 -2.801 23.715 1.00 66.38 183 CYS A C 1
ATOM 1408 O O . CYS A 1 183 ? -12.808 -1.729 24.173 1.00 66.38 183 CYS A O 1
ATOM 1410 N N . PHE A 1 184 ? -14.359 -3.353 24.100 1.00 64.50 184 PHE A N 1
ATOM 1411 C CA . PHE A 1 184 ? -15.111 -2.966 25.280 1.00 64.50 184 PHE A CA 1
ATOM 1412 C C . PHE A 1 184 ? -14.462 -3.604 26.512 1.00 64.50 184 PHE A C 1
ATOM 1414 O O . PHE A 1 184 ? -14.345 -4.826 26.578 1.00 64.50 184 PHE A O 1
ATOM 1421 N N . TYR A 1 185 ? -14.070 -2.774 27.478 1.00 60.22 185 TYR A N 1
ATOM 1422 C CA . TYR A 1 185 ? -13.691 -3.212 28.817 1.00 60.22 185 TYR A CA 1
ATOM 1423 C C . TYR A 1 185 ? -14.717 -2.613 29.782 1.00 60.22 185 TYR A C 1
ATOM 1425 O O . TYR A 1 185 ? -14.797 -1.382 29.858 1.00 60.22 185 TYR A O 1
ATOM 1433 N N . PRO A 1 186 ? -15.546 -3.421 30.464 1.00 56.69 186 PRO A N 1
ATOM 1434 C CA . PRO A 1 186 ? -16.338 -2.895 31.566 1.00 56.69 186 PRO A CA 1
ATOM 1435 C C . PRO A 1 186 ? -15.369 -2.345 32.620 1.00 56.69 186 PRO A C 1
ATOM 1437 O O . PRO A 1 186 ? -14.352 -2.979 32.905 1.00 56.69 186 PRO A O 1
ATOM 1440 N N . ARG A 1 187 ? -15.647 -1.153 33.169 1.00 56.44 187 ARG A N 1
ATOM 1441 C CA . ARG A 1 187 ? -14.931 -0.710 34.371 1.00 56.44 187 ARG A CA 1
ATOM 1442 C C . ARG A 1 187 ? -15.242 -1.737 35.450 1.00 56.44 187 ARG A C 1
ATOM 1444 O O . ARG A 1 187 ? -16.413 -1.952 35.749 1.00 56.44 187 ARG A O 1
ATOM 1451 N N . VAL A 1 188 ? -14.212 -2.362 35.999 1.00 57.12 188 VAL A N 1
ATOM 1452 C CA . VAL A 1 188 ? -14.342 -3.021 37.294 1.00 57.12 188 VAL A CA 1
ATOM 1453 C C . VAL A 1 188 ? -14.565 -1.874 38.277 1.00 57.12 188 VAL A C 1
ATOM 1455 O O . VAL A 1 188 ? -13.702 -1.003 38.394 1.00 57.12 188 VAL A O 1
ATOM 1458 N N . GLN A 1 189 ? -15.763 -1.775 38.856 1.00 47.03 189 GLN A N 1
ATOM 1459 C CA . GLN A 1 189 ? -15.947 -0.956 40.051 1.00 47.03 189 GLN A CA 1
ATOM 1460 C C . GLN A 1 189 ? -15.034 -1.582 41.105 1.00 47.03 189 GLN A C 1
ATOM 1462 O O . GLN A 1 189 ? -15.148 -2.771 41.382 1.00 47.03 189 GLN A O 1
ATOM 1467 N N . ALA A 1 190 ? -14.030 -0.824 41.543 1.00 53.12 190 ALA A N 1
ATOM 1468 C CA . ALA A 1 190 ? -13.264 -1.192 42.717 1.00 53.12 190 ALA A CA 1
ATOM 1469 C C . ALA A 1 190 ? -14.199 -0.949 43.903 1.00 53.12 190 ALA A C 1
ATOM 1471 O O . ALA A 1 190 ? -14.514 0.210 44.183 1.00 53.12 190 ALA A O 1
ATOM 1472 N N . ASP A 1 191 ? -14.710 -2.039 44.468 1.00 47.19 191 ASP A N 1
ATOM 1473 C CA . ASP A 1 191 ? -15.326 -2.045 45.793 1.00 47.19 191 ASP A CA 1
ATOM 1474 C C . ASP A 1 191 ? -14.243 -1.849 46.865 1.00 47.19 191 ASP A C 1
ATOM 1476 O O . ASP A 1 191 ? -13.126 -2.399 46.684 1.00 47.19 191 ASP A O 1
#

Solvent-accessible surface area (backbone atoms only — not comparable to full-atom values): 10673 Å² total; per-residue (Å²): 137,84,60,94,84,59,68,51,80,75,48,74,58,89,51,34,30,37,30,58,33,11,48,49,26,68,53,37,44,57,52,50,45,53,54,17,50,51,52,21,56,76,67,72,66,65,55,80,65,53,59,57,52,30,51,62,60,27,49,63,52,42,70,45,38,71,77,73,47,72,80,60,86,62,44,72,45,44,63,74,65,41,44,68,56,51,52,49,51,52,50,50,49,55,44,42,73,72,72,47,71,92,64,66,67,56,42,42,45,54,52,30,35,48,49,44,51,27,48,50,51,31,56,53,46,36,38,74,74,44,83,57,51,92,98,54,67,33,43,56,50,49,53,27,82,69,13,32,67,44,46,47,39,59,52,52,27,47,51,39,31,41,68,59,23,33,87,24,93,73,26,92,46,92,77,42,64,76,48,46,47,28,59,49,74,81,80,78,78,83,127

pLDDT: mean 78.09, std 13.25, range [32.31, 95.62]

Radius of gyration: 19.53 Å; Cα contacts (8 Å, |Δi|>4): 254; chains: 1; bounding box: 42×31×78 Å

Foldseek 3Di:
DDDPPDWAFDDDDPQETETNLCVLLVVQLVVLQCVLVVVCVVVVNDDPCLVVVLCVLLVVLLVCCVVVVVLDADQQALCSLCVVVVVVVVVVVVCVVVVDDPCPQDALSNVLNSSLSNSQCNLVVNQVVDDRPPPHGRYSFGNRCNTNSNPVSVVSSCVCCQDQFPPHPNDDQPPDAPHTRRHDDPPPPDD

Mean predicted aligned error: 8.89 Å